Protein 2VGX (pdb70)

Organism: NCBI:txid913028

Foldseek 3Di:
DDDAQLVVVVNDVVNLVVLLVVLVVCVVVPADVSCSLVVSCRRGVLDLVSLVSVLSRCVSVVNLVVSLVSLVSSCVSPVDLVSLQVNLVSCVCPNNVSSLVSLVSSCVVPPDPPCVVNVVSVVSNVVD/DVLDDDDSSVVPVVDDDVVNCVVLLVVLVVPVVVPAPVSCSLVVVCVSPVLDLSSLLSNLSRCVSVLNLVSSLVSLVSSCVSPVPLVSLQSNLVSCVCPNLVSSLVSLVSSCVVPPDPPCVVNVVSVVSNVVSPVD

Nearest PDB structures (foldseek):
  2vgx-assembly1_A  TM=1.008E+00  e=2.546E-15  Yersinia enterocolitica
  2pl2-assembly1_B  TM=7.570E-01  e=4.584E-03  Thermus thermophilus HB27
  8pkp-assembly1_Y  TM=7.555E-01  e=1.009E-01  Homo sapiens
  7rqf-assembly1_A  TM=7.780E-01  e=1.228E-01  Pseudomonas aeruginosa PAO1
  3urz-assembly2_B  TM=6.325E-01  e=2.704E+00  Bacteroides ovatus ATCC 8483

Radius of gyration: 24.53 Å; Cα contacts (8 Å, |Δi|>4): 321; chains: 2; bounding box: 46×38×78 Å

B-factor: mean 19.93, std 12.09, range [2.0, 61.52]

InterPro domains:
  IPR005415 Type III secretion system, low calcium response, chaperone LcrH/SycD [PR01595] (22-45)
  IPR005415 Type III secretion system, low calcium response, chaperone LcrH/SycD [PR01595] (47-66)
  IPR005415 Type III secretion system, low calcium response, chaperone LcrH/SycD [PR01595] (71-93)
  IPR005415 Type III secretion system, low calcium response, chaperone LcrH/SycD [PR01595] (103-125)
  IPR005415 Type III secretion system, low calcium response, chaperone LcrH/SycD [TIGR02552] (19-154)
  IPR011716 Tetratricopeptide TPR-3 [PF07720] (36-69)
  IPR011990 Tetratricopeptide-like helical domain superfamily [G3DSA:1.25.40.10] (12-161)
  IPR011990 Tetratricopeptide-like helical domain superfamily [SSF48452] (26-141)
  IPR016379 Type III secretion system, low calcium response, chaperone LcrH/SycD, subgroup [PIRSF003165] (1-160)

Secondary structure (DSSP, 8-state):
---SHHHHTT--HHHHHHHHHHHHHHHHT--TTT--HHHHHHH-TT-HHHHHHHHHHHHHTT-HHHHHHHHHHHHHH---THHHHHHHHHHH---HHHHHHHHHHHHHHH------HHHHHHHHHHH-/-TT-SSHHHHHHHHS--HHHHHHHHHHHHHHHHT--TTT--HHHHHHH-TT-HHHHHHHHHHHHHTT-HHHHHHHHHHHHHH---THHHHHHHHHHH---HHHHHHHHHHHHHHH------HHHHHHHHHHH----

Structure (mmCIF, N/CA/C/O backbone):
data_2VGX
#
_entry.id   2VGX
#
_cell.length_a   107.247
_cell.length_b   32.979
_cell.length_c   96.731
_cell.angle_alpha   90.00
_cell.angle_beta   122.34
_cell.angle_gamma   90.00
#
_symmetry.space_group_name_H-M   'C 1 2 1'
#
loop_
_entity.id
_entity.type
_entity.pdbx_description
1 polymer 'CHAPERONE SYCD'
2 polymer 'CHAPERONE SYCD'
3 water water
#
loop_
_atom_site.group_PDB
_atom_site.id
_atom_site.type_symbol
_atom_site.label_atom_id
_atom_site.label_alt_id
_atom_site.label_comp_id
_atom_site.label_asym_id
_atom_site.label_entity_id
_atom_site.label_seq_id
_atom_site.pdbx_PDB_ins_code
_atom_site.Cartn_x
_atom_site.Cartn_y
_atom_site.Cartn_z
_atom_site.occupancy
_atom_site.B_iso_or_equiv
_atom_site.auth_seq_id
_atom_site.auth_comp_id
_atom_site.auth_asym_id
_atom_site.auth_atom_id
_atom_site.pdbx_PDB_model_num
ATOM 1 N N . GLY A 1 6 ? -2.427 12.813 -7.152 1.00 49.60 21 GLY A N 1
ATOM 2 C CA . GLY A 1 6 ? -1.062 12.445 -7.643 1.00 49.89 21 GLY A CA 1
ATOM 3 C C . GLY A 1 6 ? -0.423 11.226 -6.980 1.00 49.81 21 GLY A C 1
ATOM 4 O O . GLY A 1 6 ? -0.212 11.209 -5.752 1.00 50.08 21 GLY A O 1
ATOM 5 N N . GLY A 1 7 ? -0.110 10.215 -7.801 1.00 47.73 22 GLY A N 1
ATOM 6 C CA . GLY A 1 7 ? 0.644 9.022 -7.376 1.00 44.68 22 GLY A CA 1
ATOM 7 C C . GLY A 1 7 ? 1.278 8.299 -8.558 1.00 41.51 22 GLY A C 1
ATOM 8 O O . GLY A 1 7 ? 0.591 7.998 -9.547 1.00 43.49 22 GLY A O 1
ATOM 9 N N . GLY A 1 8 ? 2.584 8.034 -8.462 1.00 37.03 23 GLY A N 1
ATOM 10 C CA . GLY A 1 8 ? 3.350 7.334 -9.519 1.00 27.48 23 GLY A CA 1
ATOM 11 C C . GLY A 1 8 ? 3.924 5.987 -9.066 1.00 23.79 23 GLY A C 1
ATOM 12 O O . GLY A 1 8 ? 3.652 4.943 -9.684 1.00 23.35 23 GLY A O 1
ATOM 13 N N . THR A 1 9 ? 4.693 5.993 -7.970 1.00 16.32 24 THR A N 1
ATOM 14 C CA . THR A 1 9 ? 5.293 4.766 -7.453 1.00 12.63 24 THR A CA 1
ATOM 15 C C . THR A 1 9 ? 4.635 4.360 -6.133 1.00 11.08 24 THR A C 1
ATOM 16 O O . THR A 1 9 ? 4.014 5.164 -5.456 1.00 9.77 24 THR A O 1
ATOM 20 N N . ILE A 1 10 ? 4.793 3.102 -5.760 1.00 9.87 25 ILE A N 1
ATOM 21 C CA . ILE A 1 10 ? 4.310 2.608 -4.484 1.00 7.62 25 ILE A CA 1
ATOM 22 C C . ILE A 1 10 ? 4.979 3.328 -3.315 1.00 7.32 25 ILE A C 1
AT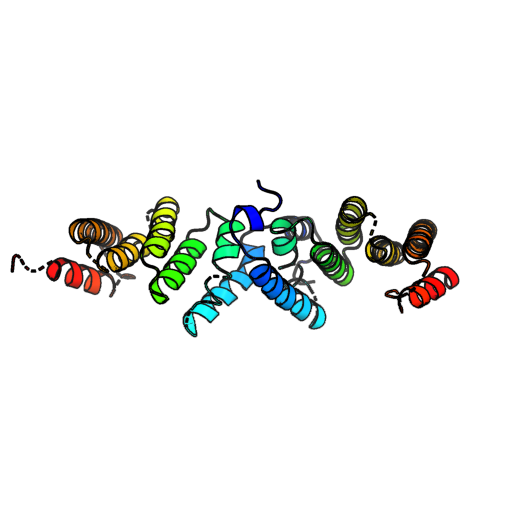OM 23 O O . ILE A 1 10 ? 4.322 3.656 -2.337 1.00 7.91 25 ILE A O 1
ATOM 28 N N . ALA A 1 11 ? 6.291 3.531 -3.388 1.00 6.84 26 ALA A N 1
ATOM 29 C CA . ALA A 1 11 ? 6.990 4.239 -2.332 1.00 8.02 26 ALA A CA 1
ATOM 30 C C . ALA A 1 11 ? 6.430 5.650 -2.173 1.00 10.13 26 ALA A C 1
ATOM 31 O O . ALA A 1 11 ? 6.192 6.060 -1.061 1.00 6.92 26 ALA A O 1
ATOM 33 N N . MET A 1 12 ? 6.218 6.367 -3.274 1.00 11.54 27 MET A N 1
ATOM 34 C CA . MET A 1 12 ? 5.684 7.755 -3.204 1.00 16.98 27 MET A CA 1
ATOM 35 C C . MET A 1 12 ? 4.306 7.771 -2.552 1.00 17.11 27 MET A C 1
ATOM 36 O O . MET A 1 12 ? 4.052 8.566 -1.651 1.00 19.43 27 MET A O 1
ATOM 41 N N . LEU A 1 13 ? 3.423 6.871 -2.983 1.00 16.92 28 LEU A N 1
ATOM 42 C CA . LEU A 1 13 ? 2.091 6.783 -2.411 1.00 19.23 28 LEU A CA 1
ATOM 43 C C . LEU A 1 13 ? 2.181 6.573 -0.915 1.00 19.03 28 LEU A C 1
ATOM 44 O O . LEU A 1 13 ? 1.422 7.171 -0.142 1.00 18.78 28 LEU A O 1
ATOM 49 N N . ASN A 1 14 ? 3.137 5.749 -0.491 1.00 16.52 29 ASN A N 1
ATOM 50 C CA . ASN A 1 14 ? 3.238 5.410 0.922 1.00 14.69 29 ASN A CA 1
ATOM 51 C C . ASN A 1 14 ? 4.154 6.278 1.773 1.00 15.03 29 ASN A C 1
ATOM 52 O O . ASN A 1 14 ? 4.442 5.950 2.933 1.00 14.00 29 ASN A O 1
ATOM 57 N N . GLU A 1 15 ? 4.597 7.384 1.194 1.00 15.22 30 GLU A N 1
ATOM 58 C CA . GLU A 1 15 ? 5.487 8.342 1.845 1.00 19.84 30 GLU A CA 1
ATOM 59 C C . GLU A 1 15 ? 6.808 7.719 2.298 1.00 17.79 30 GLU A C 1
ATOM 60 O O . GLU A 1 15 ? 7.315 8.029 3.375 1.00 13.89 30 GLU A O 1
ATOM 66 N N . ILE A 1 16 ? 7.337 6.811 1.474 1.00 13.66 31 ILE A N 1
ATOM 67 C CA . ILE A 1 16 ? 8.682 6.290 1.673 1.00 12.04 31 ILE A CA 1
ATOM 68 C C . ILE A 1 16 ? 9.573 7.202 0.831 1.00 13.71 31 ILE A C 1
ATOM 69 O O . ILE A 1 16 ? 9.376 7.318 -0.387 1.00 12.58 31 ILE A O 1
ATOM 74 N N . SER A 1 17 ? 10.524 7.859 1.487 1.00 14.37 32 SER A N 1
ATOM 75 C CA . SER A 1 17 ? 11.344 8.851 0.820 1.00 18.88 32 SER A CA 1
ATOM 76 C C . SER A 1 17 ? 12.438 8.149 0.012 1.00 19.72 32 SER A C 1
ATOM 77 O O . SER A 1 17 ? 12.857 7.010 0.330 1.00 17.28 32 SER A O 1
ATOM 80 N N . SER A 1 18 ? 12.903 8.837 -1.013 1.00 18.19 33 SER A N 1
ATOM 81 C CA . SER A 1 18 ? 13.953 8.293 -1.862 1.00 23.02 33 SER A CA 1
ATOM 82 C C . SER A 1 18 ? 15.271 8.073 -1.122 1.00 22.23 33 SER A C 1
ATOM 83 O O . SER A 1 18 ? 16.076 7.275 -1.577 1.00 23.99 33 SER A O 1
ATOM 86 N N . ASP A 1 19 ? 15.458 8.763 0.007 1.00 23.06 34 ASP A N 1
ATOM 87 C CA . ASP A 1 19 ? 16.571 8.548 0.964 1.00 23.50 34 ASP A CA 1
ATOM 88 C C . ASP A 1 19 ? 16.535 7.187 1.683 1.00 20.62 34 ASP A C 1
ATOM 89 O O . ASP A 1 19 ? 17.594 6.619 2.014 1.00 17.43 34 ASP A O 1
ATOM 94 N N . THR A 1 20 ? 15.329 6.701 2.007 1.00 16.94 35 THR A N 1
ATOM 95 C CA . THR A 1 20 ? 15.163 5.316 2.480 1.00 12.87 35 THR A CA 1
ATOM 96 C C . THR A 1 20 ? 15.499 4.320 1.365 1.00 11.44 35 THR A C 1
ATOM 97 O O . THR A 1 20 ? 16.185 3.314 1.599 1.00 11.39 35 THR A O 1
ATOM 101 N N . LEU A 1 21 ? 15.041 4.608 0.146 1.00 8.39 36 LEU A N 1
ATOM 102 C CA . LEU A 1 21 ? 15.325 3.731 -0.981 1.00 6.51 36 LEU A CA 1
ATOM 103 C C . LEU A 1 21 ? 16.802 3.660 -1.258 1.00 6.80 36 LEU A C 1
ATOM 104 O O . LEU A 1 21 ? 17.329 2.589 -1.560 1.00 4.69 36 LEU A O 1
ATOM 109 N N . GLU A 1 22 ? 17.497 4.790 -1.106 1.00 5.94 37 GLU A N 1
ATOM 110 C CA . GLU A 1 22 ? 18.933 4.839 -1.403 1.00 8.99 37 GLU A CA 1
ATOM 111 C C . GLU A 1 22 ? 19.720 4.031 -0.385 1.00 6.42 37 GLU A C 1
ATOM 112 O O . GLU A 1 22 ? 20.707 3.390 -0.739 1.00 8.08 37 GLU A O 1
ATOM 118 N N . GLN A 1 23 ? 19.281 4.041 0.880 1.00 7.33 38 GLN A N 1
ATOM 119 C CA . GLN A 1 23 ? 19.925 3.205 1.896 1.00 9.32 38 GLN A CA 1
ATOM 120 C C . GLN A 1 23 ? 19.714 1.702 1.649 1.00 9.88 38 GLN A C 1
ATOM 121 O O . GLN A 1 23 ? 20.616 0.881 1.847 1.00 8.08 38 GLN A O 1
ATOM 127 N N . LEU A 1 24 ? 18.534 1.345 1.204 1.00 5.56 39 LEU A N 1
ATOM 128 C CA . LEU A 1 24 ? 18.285 -0.040 0.807 1.00 7.43 39 LEU A CA 1
ATOM 129 C C . LEU A 1 24 ? 19.062 -0.419 -0.435 1.00 5.81 39 LEU A C 1
ATOM 130 O O . LEU A 1 24 ? 19.542 -1.556 -0.555 1.00 3.99 39 LEU A O 1
ATOM 135 N N . TYR A 1 25 ? 19.191 0.505 -1.381 1.00 2.41 40 TYR A N 1
ATOM 136 C CA . TYR A 1 25 ? 20.009 0.219 -2.564 1.00 4.25 40 TYR A CA 1
ATOM 137 C C . TYR A 1 25 ? 21.466 0.011 -2.192 1.00 6.69 40 TYR A C 1
ATOM 138 O O . TYR A 1 25 ? 22.094 -0.853 -2.752 1.00 2.77 40 TYR A O 1
ATOM 147 N N . SER A 1 26 ? 21.997 0.787 -1.233 1.00 3.24 41 SER A N 1
ATOM 148 C CA . SER A 1 26 ? 23.404 0.633 -0.830 1.00 4.79 41 SER A CA 1
ATOM 149 C C . SER A 1 26 ? 23.620 -0.764 -0.233 1.00 4.67 41 SER A C 1
ATOM 150 O O . SER A 1 26 ? 24.623 -1.424 -0.506 1.00 3.96 41 SER A O 1
ATOM 153 N N . LEU A 1 27 ? 22.669 -1.185 0.587 1.00 6.89 42 LEU A N 1
ATOM 154 C CA . LEU A 1 27 ? 22.722 -2.519 1.191 1.00 7.97 42 LEU A CA 1
ATOM 155 C C . LEU A 1 27 ? 22.737 -3.609 0.124 1.00 5.66 42 LEU A C 1
ATOM 156 O O . LEU A 1 27 ? 23.543 -4.517 0.180 1.00 5.37 42 LEU A O 1
ATOM 161 N N . ALA A 1 28 ? 21.783 -3.559 -0.802 1.00 4.13 43 ALA A N 1
ATOM 162 C CA . ALA A 1 28 ? 21.735 -4.553 -1.886 1.00 4.09 43 ALA A CA 1
ATOM 163 C C . ALA A 1 28 ? 23.022 -4.563 -2.755 1.00 7.56 43 ALA A C 1
ATOM 164 O O . ALA A 1 28 ? 23.549 -5.615 -3.147 1.00 7.71 43 ALA A O 1
ATOM 166 N N . PHE A 1 29 ? 23.491 -3.378 -3.119 1.00 7.85 44 PHE A N 1
ATOM 167 C CA . PHE A 1 29 ? 24.691 -3.217 -3.913 1.00 9.71 44 PHE A CA 1
ATOM 168 C C . PHE A 1 29 ? 25.883 -3.864 -3.197 1.00 8.45 44 PHE A C 1
ATOM 169 O O . PHE A 1 29 ? 26.669 -4.556 -3.809 1.00 7.01 44 PHE A O 1
ATOM 177 N N . ASN A 1 30 ? 26.010 -3.617 -1.899 1.00 8.41 45 ASN A N 1
ATOM 178 C CA . ASN A 1 30 ? 27.135 -4.191 -1.134 1.00 10.25 45 ASN A CA 1
ATOM 179 C C . ASN A 1 30 ? 27.065 -5.705 -0.985 1.00 9.51 45 ASN A C 1
ATOM 180 O O . ASN A 1 30 ? 28.092 -6.373 -1.024 1.00 8.96 45 ASN A O 1
ATOM 185 N N . GLN A 1 31 ? 25.852 -6.226 -0.787 1.00 6.95 46 GLN A N 1
ATOM 186 C CA . GLN A 1 31 ? 25.614 -7.684 -0.736 1.00 7.23 46 GLN A CA 1
ATOM 187 C C . GLN A 1 31 ? 26.016 -8.255 -2.059 1.00 5.99 46 GLN A C 1
ATOM 188 O O . GLN A 1 31 ? 26.705 -9.265 -2.110 1.00 9.16 46 GLN A O 1
ATOM 194 N N . TYR A 1 32 ? 25.598 -7.626 -3.148 1.00 5.00 47 TYR A N 1
ATOM 195 C CA . TYR A 1 32 ? 26.039 -8.090 -4.470 1.00 6.32 47 TYR A CA 1
ATOM 196 C C . TYR A 1 32 ? 27.574 -8.122 -4.611 1.00 9.24 47 TYR A C 1
ATOM 197 O O . TYR A 1 32 ? 28.129 -9.161 -5.025 1.00 9.71 47 TYR A O 1
ATOM 206 N N . GLN A 1 33 ? 28.242 -7.004 -4.285 1.00 10.71 48 GLN A N 1
ATOM 207 C CA . GLN A 1 33 ? 29.733 -6.916 -4.370 1.00 14.48 48 GLN A CA 1
ATOM 208 C C . GLN A 1 33 ? 30.474 -7.927 -3.452 1.00 15.98 48 GLN A C 1
ATOM 209 O O . GLN A 1 33 ? 31.616 -8.283 -3.714 1.00 16.10 48 GLN A O 1
ATOM 215 N N . SER A 1 34 ? 29.824 -8.356 -2.376 1.00 12.47 49 SER A N 1
ATOM 216 C CA . SER A 1 34 ? 30.357 -9.361 -1.448 1.00 12.89 49 SER A CA 1
ATOM 217 C C . SER A 1 34 ? 30.119 -10.786 -1.903 1.00 12.77 49 SER A C 1
ATOM 218 O O . SER A 1 34 ? 30.576 -11.696 -1.232 1.00 15.09 49 SER A O 1
ATOM 221 N N . GLY A 1 35 ? 29.400 -10.988 -3.008 1.00 10.91 50 GLY A N 1
ATOM 222 C CA . GLY A 1 35 ? 29.060 -12.336 -3.461 1.00 11.28 50 GLY A CA 1
ATOM 223 C C . GLY A 1 35 ? 27.786 -12.951 -2.860 1.00 11.93 50 GLY A C 1
ATOM 224 O O . GLY A 1 35 ? 27.507 -14.134 -3.064 1.00 11.50 50 GLY A O 1
ATOM 236 N N . TYR A 1 37 ? 24.616 -13.141 -3.649 1.00 8.86 52 TYR A N 1
ATOM 237 C CA . TYR A 1 37 ? 23.706 -12.851 -4.729 1.00 10.28 52 TYR A CA 1
ATOM 238 C C . TYR A 1 37 ? 22.255 -13.089 -4.379 1.00 9.29 52 TYR A C 1
ATOM 239 O O . TYR A 1 37 ? 21.392 -12.333 -4.810 1.00 7.47 52 TYR A O 1
ATOM 248 N N . GLU A 1 38 ? 21.984 -14.115 -3.567 1.00 10.80 53 GLU A N 1
ATOM 249 C CA . GLU A 1 38 ? 20.616 -14.438 -3.217 1.00 12.05 53 GLU A CA 1
ATOM 250 C C . GLU A 1 38 ? 20.045 -13.363 -2.327 1.00 9.63 53 GLU A C 1
ATOM 251 O O . GLU A 1 38 ? 18.907 -12.924 -2.521 1.00 8.62 53 GLU A O 1
ATOM 257 N N . ASP A 1 39 ? 20.815 -12.974 -1.313 1.00 10.00 54 ASP A N 1
ATOM 258 C CA . ASP A 1 39 ? 20.359 -11.982 -0.373 1.00 9.95 54 ASP A CA 1
ATOM 259 C C . ASP A 1 39 ? 20.160 -10.632 -1.071 1.00 7.43 54 ASP A C 1
ATOM 260 O O . ASP A 1 39 ? 19.199 -9.942 -0.781 1.00 5.47 54 ASP A O 1
ATOM 265 N N . ALA A 1 40 ? 21.094 -10.250 -1.930 1.00 7.58 55 ALA A N 1
ATOM 266 C CA . ALA A 1 40 ? 20.979 -9.003 -2.707 1.00 6.24 55 ALA A CA 1
ATOM 267 C C . ALA A 1 40 ? 19.736 -9.062 -3.608 1.00 4.75 55 ALA A C 1
ATOM 268 O O . ALA A 1 40 ? 18.989 -8.080 -3.759 1.00 2.60 55 ALA A O 1
ATOM 270 N N . HIS A 1 41 ? 19.488 -10.209 -4.220 1.00 4.89 56 HIS A N 1
ATOM 271 C CA . HIS A 1 41 ? 18.355 -10.313 -5.175 1.00 5.68 56 HIS A CA 1
ATOM 272 C C . HIS A 1 41 ? 17.023 -9.993 -4.447 1.00 5.27 56 HIS A C 1
ATOM 273 O O . HIS A 1 41 ? 16.130 -9.401 -5.032 1.00 5.90 56 HIS A O 1
ATOM 291 N N . VAL A 1 43 ? 16.531 -8.006 -1.806 1.00 2.00 58 VAL A N 1
ATOM 292 C CA . VAL A 1 43 ? 16.421 -6.532 -1.608 1.00 2.06 58 VAL A CA 1
ATOM 293 C C . VAL A 1 43 ? 16.096 -5.843 -2.938 1.00 4.16 58 VAL A C 1
ATOM 294 O O . VAL A 1 43 ? 15.256 -4.911 -3.010 1.00 2.13 58 VAL A O 1
ATOM 298 N N . PHE A 1 44 ? 16.722 -6.298 -4.013 1.00 2.00 59 PHE A N 1
ATOM 299 C CA . PHE A 1 44 ? 16.385 -5.715 -5.310 1.00 4.01 59 PHE A CA 1
ATOM 300 C C . PHE A 1 44 ? 14.917 -5.981 -5.741 1.00 6.39 59 PHE A C 1
ATOM 301 O O . PHE A 1 44 ? 14.285 -5.106 -6.326 1.00 5.70 59 PHE A O 1
ATOM 309 N N . GLN A 1 45 ? 14.393 -7.176 -5.464 1.00 4.59 60 GLN A N 1
ATOM 310 C CA . GLN A 1 45 ? 12.928 -7.433 -5.653 1.00 6.59 60 GLN A CA 1
ATOM 311 C C . GLN A 1 45 ? 12.088 -6.407 -4.937 1.00 4.04 60 GLN A C 1
ATOM 312 O O . GLN A 1 45 ? 11.139 -5.854 -5.514 1.00 7.30 60 GLN A O 1
ATOM 318 N N . ALA A 1 46 ? 12.431 -6.151 -3.673 1.00 2.49 61 ALA A N 1
ATOM 319 C CA . ALA A 1 46 ? 11.672 -5.204 -2.901 1.00 3.50 61 ALA A CA 1
ATOM 320 C C . ALA A 1 46 ? 11.778 -3.819 -3.529 1.00 4.35 61 ALA A C 1
ATOM 321 O O . ALA A 1 46 ? 10.768 -3.113 -3.631 1.00 4.59 61 ALA A O 1
ATOM 323 N N . LEU A 1 47 ? 13.000 -3.412 -3.913 1.00 4.26 62 LEU A N 1
ATOM 324 C CA . LEU A 1 47 ? 13.233 -2.061 -4.489 1.00 4.92 62 LEU A CA 1
ATOM 325 C C . LEU A 1 47 ? 12.488 -1.838 -5.809 1.00 6.66 62 LEU A C 1
ATOM 326 O O . LEU A 1 47 ? 11.938 -0.769 -6.061 1.00 4.57 62 LEU A O 1
ATOM 331 N N . CYS A 1 48 ? 12.486 -2.861 -6.659 1.00 5.60 63 CYS A N 1
ATOM 332 C CA . CYS A 1 48 ? 11.682 -2.833 -7.937 1.00 7.49 63 CYS A CA 1
ATOM 333 C C . CYS A 1 48 ? 10.160 -2.626 -7.754 1.00 6.89 63 CYS A C 1
ATOM 334 O O . CYS A 1 48 ? 9.503 -1.996 -8.606 1.00 6.84 63 CYS A O 1
ATOM 337 N N . VAL A 1 49 ? 9.598 -3.161 -6.668 1.00 5.34 64 VAL A N 1
ATOM 338 C CA . VAL A 1 49 ? 8.190 -2.968 -6.340 1.00 8.01 64 VAL A CA 1
ATOM 339 C C . VAL A 1 49 ? 7.965 -1.521 -5.826 1.00 5.20 64 VAL A C 1
ATOM 340 O O . VAL A 1 49 ? 6.974 -0.860 -6.183 1.00 5.07 64 VAL A O 1
ATOM 344 N N . LEU A 1 50 ? 8.918 -1.048 -5.018 1.00 4.96 65 LEU A N 1
ATOM 345 C CA . LEU A 1 50 ? 8.825 0.285 -4.345 1.00 5.79 65 LEU A CA 1
ATOM 346 C C . LEU A 1 50 ? 8.963 1.433 -5.310 1.00 7.16 65 LEU A C 1
ATOM 347 O O . LEU A 1 50 ? 8.256 2.437 -5.149 1.00 5.02 65 LEU A O 1
ATOM 352 N N . ASP A 1 51 ? 9.843 1.284 -6.311 1.00 3.70 66 ASP A N 1
ATOM 353 C CA . ASP A 1 51 ? 10.029 2.307 -7.341 1.00 8.30 66 ASP A CA 1
ATOM 354 C C . ASP A 1 51 ? 10.374 1.605 -8.645 1.00 6.78 66 ASP A C 1
ATOM 355 O O . ASP A 1 51 ? 11.540 1.257 -8.874 1.00 7.45 66 ASP A O 1
ATOM 360 N N . HIS A 1 52 ? 9.367 1.408 -9.483 1.00 5.82 67 HIS A N 1
ATOM 361 C CA . HIS A 1 52 ? 9.489 0.606 -10.711 1.00 4.78 67 HIS A CA 1
ATOM 362 C C . HIS A 1 52 ? 9.975 1.450 -11.882 1.00 7.00 67 HIS A C 1
ATOM 363 O O . HIS A 1 52 ? 10.061 0.971 -13.036 1.00 4.97 67 HIS A O 1
ATOM 370 N N . TYR A 1 53 ? 10.345 2.698 -11.579 1.00 5.00 68 TYR A N 1
ATOM 371 C CA . TYR A 1 53 ? 10.974 3.580 -12.569 1.00 7.00 68 TYR A CA 1
ATOM 372 C C . TYR A 1 53 ? 12.466 3.784 -12.379 1.00 9.44 68 TYR A C 1
ATOM 373 O O . TYR A 1 53 ? 13.082 4.555 -13.110 1.00 9.60 68 TYR A O 1
ATOM 382 N N . ASP A 1 54 ? 13.085 3.137 -11.394 1.00 6.38 69 ASP A N 1
ATOM 383 C CA . ASP A 1 54 ? 14.520 3.400 -11.185 1.00 7.25 69 ASP A CA 1
ATOM 384 C C . ASP A 1 54 ? 15.299 2.298 -11.860 1.00 7.74 69 ASP A C 1
ATOM 385 O O . ASP A 1 54 ? 15.346 1.177 -11.356 1.00 2.86 69 ASP A O 1
ATOM 390 N N . SER A 1 55 ? 15.914 2.627 -12.990 1.00 7.08 70 SER A N 1
ATOM 391 C CA . SER A 1 55 ? 16.756 1.697 -13.747 1.00 9.19 70 SER A CA 1
ATOM 392 C C . SER A 1 55 ? 17.803 0.902 -12.938 1.00 5.91 70 SER A C 1
ATOM 393 O O . SER A 1 55 ? 18.031 -0.271 -13.197 1.00 3.53 70 SER A O 1
ATOM 396 N N . ARG A 1 56 ? 18.405 1.523 -11.927 1.00 6.32 71 ARG A N 1
ATOM 397 C CA . ARG A 1 56 ? 19.424 0.848 -11.134 1.00 6.80 71 ARG A CA 1
ATOM 398 C C . ARG A 1 56 ? 18.869 -0.420 -10.454 1.00 5.76 71 ARG A C 1
ATOM 399 O O . ARG A 1 56 ? 19.643 -1.375 -10.181 1.00 4.78 71 ARG A O 1
ATOM 407 N N . PHE A 1 57 ? 17.573 -0.416 -10.154 1.00 5.74 72 PHE A N 1
ATOM 408 C CA . PHE A 1 57 ? 16.992 -1.546 -9.351 1.00 5.43 72 PHE A CA 1
ATOM 409 C C . PHE A 1 57 ? 16.804 -2.776 -10.270 1.00 5.02 72 PHE A C 1
ATOM 410 O O . PHE A 1 57 ? 16.970 -3.898 -9.837 1.00 5.31 72 PHE A O 1
ATOM 418 N N . PHE A 1 58 ? 16.471 -2.528 -11.542 1.00 4.12 73 PHE A N 1
ATOM 419 C CA . PHE A 1 58 ? 16.330 -3.560 -12.574 1.00 5.03 73 PHE A CA 1
ATOM 420 C C . PHE A 1 58 ? 17.675 -4.034 -13.120 1.00 5.91 73 PHE A C 1
ATOM 421 O O . PHE A 1 58 ? 17.829 -5.221 -13.405 1.00 7.34 73 PHE A O 1
ATOM 429 N N . LEU A 1 59 ? 18.655 -3.132 -13.236 1.00 3.92 74 LEU A N 1
ATOM 430 C CA . LEU A 1 59 ? 20.058 -3.529 -13.438 1.00 6.30 74 LEU A CA 1
ATOM 431 C C . LEU A 1 59 ? 20.555 -4.400 -12.316 1.00 8.11 74 LEU A C 1
ATOM 432 O O . LEU A 1 59 ? 21.164 -5.426 -12.553 1.00 7.58 74 LEU A O 1
ATOM 437 N N . GLY A 1 60 ? 20.249 -4.040 -11.076 1.00 3.96 75 GLY A N 1
ATOM 438 C CA . GLY A 1 60 ? 20.743 -4.891 -9.972 1.00 4.76 75 GLY A CA 1
ATOM 439 C C . GLY A 1 60 ? 20.060 -6.251 -9.910 1.00 2.86 75 GLY A C 1
ATOM 440 O O . GLY A 1 60 ? 20.731 -7.268 -9.733 1.00 2.79 75 GLY A O 1
ATOM 441 N N . LEU A 1 61 ? 18.731 -6.276 -10.025 1.00 4.15 76 LEU A N 1
ATOM 442 C CA . LEU A 1 61 ? 17.986 -7.554 -10.036 1.00 5.53 76 LEU A CA 1
ATOM 443 C C . LEU A 1 61 ? 18.543 -8.446 -11.141 1.00 5.27 76 LEU A C 1
ATOM 444 O O . LEU A 1 61 ? 18.764 -9.641 -10.944 1.00 4.43 76 LEU A O 1
ATOM 449 N N . GLY A 1 62 ? 18.735 -7.850 -12.300 1.00 3.39 77 GLY A N 1
ATOM 450 C CA . GLY A 1 62 ? 19.240 -8.586 -13.476 1.00 3.05 77 GLY A CA 1
ATOM 451 C C . GLY A 1 62 ? 20.694 -9.046 -13.213 1.00 3.29 77 GLY A C 1
ATOM 452 O O . GLY A 1 62 ? 21.051 -10.199 -13.505 1.00 6.19 77 GLY A O 1
ATOM 453 N N . ALA A 1 63 ? 21.542 -8.200 -12.637 1.00 3.51 78 ALA A N 1
ATOM 454 C CA . ALA A 1 63 ? 22.925 -8.638 -12.311 1.00 6.12 78 ALA A CA 1
ATOM 455 C C . ALA A 1 63 ? 22.979 -9.838 -11.303 1.00 7.05 78 ALA A C 1
ATOM 456 O O . ALA A 1 63 ? 23.805 -10.763 -11.447 1.00 7.40 78 ALA A O 1
ATOM 458 N N . CYS A 1 64 ? 22.127 -9.816 -10.272 1.00 4.82 79 CYS A N 1
ATOM 459 C CA . CYS A 1 64 ? 22.053 -10.964 -9.324 1.00 7.82 79 CYS A CA 1
ATOM 460 C C . CYS A 1 64 ? 21.640 -12.249 -10.044 1.00 8.29 79 CYS A C 1
ATOM 461 O O . CYS A 1 64 ? 22.232 -13.315 -9.819 1.00 8.16 79 CYS A O 1
ATOM 464 N N . ARG A 1 65 ? 20.632 -12.145 -10.912 1.00 7.69 80 ARG A N 1
ATOM 465 C CA . ARG A 1 65 ? 20.146 -13.299 -11.673 1.00 7.84 80 ARG A CA 1
ATOM 466 C C . ARG A 1 65 ? 21.239 -13.869 -12.593 1.00 9.14 80 ARG A C 1
ATOM 467 O O . ARG A 1 65 ? 21.423 -15.080 -12.685 1.00 8.54 80 ARG A O 1
ATOM 475 N N . GLN A 1 66 ? 21.958 -12.986 -13.262 1.00 10.11 81 GLN A N 1
ATOM 476 C CA . GLN A 1 66 ? 23.061 -13.361 -14.154 1.00 14.50 81 GLN A CA 1
ATOM 477 C C . GLN A 1 66 ? 24.196 -14.030 -13.360 1.00 14.10 81 GLN A C 1
ATOM 478 O O . GLN A 1 66 ? 24.740 -15.073 -13.755 1.00 10.97 81 GLN A O 1
ATOM 484 N N . ALA A 1 67 ? 24.528 -13.450 -12.221 1.00 12.33 82 ALA A N 1
ATOM 485 C CA . ALA A 1 67 ? 25.521 -14.047 -11.334 1.00 14.55 82 ALA A CA 1
ATOM 486 C C . ALA A 1 67 ? 25.123 -15.455 -10.885 1.00 16.57 82 ALA A C 1
ATOM 487 O O . ALA A 1 67 ? 26.009 -16.301 -10.616 1.00 16.93 82 ALA A O 1
ATOM 489 N N . MET A 1 68 ? 23.819 -15.725 -10.807 1.00 14.44 83 MET A N 1
ATOM 490 C CA . MET A 1 68 ? 23.337 -17.032 -10.325 1.00 15.98 83 MET A CA 1
ATOM 491 C C . MET A 1 68 ? 23.111 -17.961 -11.495 1.00 14.81 83 MET A C 1
ATOM 492 O O . MET A 1 68 ? 22.609 -19.061 -11.331 1.00 17.41 83 MET A O 1
ATOM 497 N N . GLY A 1 69 ? 23.481 -17.510 -12.682 1.00 13.60 84 GLY A N 1
ATOM 498 C CA . GLY A 1 69 ? 23.300 -18.290 -13.903 1.00 15.39 84 GLY A CA 1
ATOM 499 C C . GLY A 1 69 ? 21.862 -18.328 -14.370 1.00 14.23 84 GLY A C 1
ATOM 500 O O . GLY A 1 69 ? 21.493 -19.223 -15.134 1.00 14.63 84 GLY A O 1
ATOM 501 N N . GLN A 1 70 ? 21.023 -17.383 -13.912 1.00 12.91 85 GLN A N 1
ATOM 502 C CA . GLN A 1 70 ? 19.624 -17.400 -14.323 1.00 13.95 85 GLN A CA 1
ATOM 503 C C . GLN A 1 70 ? 19.448 -16.426 -15.470 1.00 13.65 85 GLN A C 1
ATOM 504 O O . GLN A 1 70 ? 18.845 -15.356 -15.314 1.00 10.81 85 GLN A O 1
ATOM 510 N N . TYR A 1 71 ? 19.970 -16.830 -16.620 1.00 12.57 86 TYR A N 1
ATOM 511 C CA . TYR A 1 71 ? 20.095 -15.958 -17.780 1.00 14.95 86 TYR A CA 1
ATOM 512 C C . TYR A 1 71 ? 18.774 -15.462 -18.344 1.00 13.58 86 TYR A C 1
ATOM 513 O O . TYR A 1 71 ? 18.676 -14.305 -18.696 1.00 13.60 86 TYR A O 1
ATOM 522 N N . ASP A 1 72 ? 17.769 -16.330 -18.445 1.00 13.72 87 ASP A N 1
ATOM 523 C CA . ASP A 1 72 ? 16.445 -15.901 -18.957 1.00 15.45 87 ASP A CA 1
ATOM 524 C C . ASP A 1 72 ? 15.725 -14.934 -18.024 1.00 12.95 87 ASP A C 1
ATOM 525 O O . ASP A 1 72 ? 15.209 -13.908 -18.464 1.00 11.99 87 ASP A O 1
ATOM 530 N N . LEU A 1 73 ? 15.703 -15.252 -16.737 1.00 8.64 88 LEU A N 1
ATOM 531 C CA . LEU A 1 73 ? 15.162 -14.313 -15.761 1.00 10.22 88 LEU A CA 1
ATOM 532 C C . LEU A 1 73 ? 15.877 -12.946 -15.779 1.00 9.42 88 LEU A C 1
ATOM 533 O O . LEU A 1 73 ? 15.211 -11.912 -15.566 1.00 9.90 88 LEU A O 1
ATOM 538 N N . ALA A 1 74 ? 17.207 -12.926 -16.006 1.00 7.56 89 ALA A N 1
ATOM 539 C CA . ALA A 1 74 ? 17.959 -11.638 -16.079 1.00 6.53 89 ALA A CA 1
ATOM 540 C C . ALA A 1 74 ? 17.486 -10.863 -17.275 1.00 9.57 89 ALA A C 1
ATOM 541 O O . ALA A 1 74 ? 17.220 -9.626 -17.203 1.00 7.05 89 ALA A O 1
ATOM 543 N N . ILE A 1 75 ? 17.367 -11.581 -18.397 1.00 7.87 90 ILE A N 1
ATOM 544 C CA . ILE A 1 75 ? 16.903 -10.955 -19.628 1.00 11.58 90 ILE A CA 1
ATOM 545 C C . ILE A 1 75 ? 15.481 -10.361 -19.432 1.00 8.85 90 ILE A C 1
ATOM 546 O O . ILE A 1 75 ? 15.193 -9.281 -19.947 1.00 11.78 90 ILE A O 1
ATOM 551 N N . HIS A 1 76 ? 14.618 -11.034 -18.671 1.00 9.84 91 HIS A N 1
ATOM 552 C CA . HIS A 1 76 ? 13.298 -10.460 -18.403 1.00 11.52 91 HIS A CA 1
ATOM 553 C C . HIS A 1 76 ? 13.429 -9.091 -17.722 1.00 9.54 91 HIS A C 1
ATOM 554 O O . HIS A 1 76 ? 12.661 -8.178 -18.027 1.00 9.91 91 HIS A O 1
ATOM 561 N N . SER A 1 77 ? 14.361 -8.977 -16.769 1.00 7.75 92 SER A N 1
ATOM 562 C CA . SER A 1 77 ? 14.531 -7.706 -16.024 1.00 7.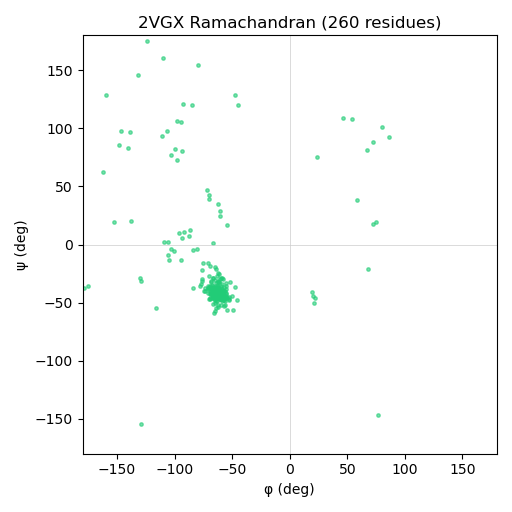77 92 SER A CA 1
ATOM 563 C C . SER A 1 77 ? 15.079 -6.661 -16.977 1.00 10.20 92 SER A C 1
ATOM 564 O O . SER A 1 77 ? 14.633 -5.498 -16.970 1.00 8.23 92 SER A O 1
ATOM 567 N N . TYR A 1 78 ? 16.047 -7.064 -17.806 1.00 9.55 93 TYR A N 1
ATOM 568 C CA . TYR A 1 78 ? 16.576 -6.137 -18.796 1.00 11.25 93 TYR A CA 1
ATOM 569 C C . TYR A 1 78 ? 15.573 -5.738 -19.901 1.00 10.57 93 TYR A C 1
ATOM 570 O O . TYR A 1 78 ? 15.686 -4.643 -20.451 1.00 11.91 93 TYR A O 1
ATOM 579 N N . SER A 1 79 ? 14.632 -6.626 -20.228 1.00 11.10 94 SER A N 1
ATOM 580 C CA . SER A 1 79 ? 13.583 -6.321 -21.217 1.00 13.00 94 SER A CA 1
ATOM 581 C C . SER A 1 79 ? 12.603 -5.275 -20.712 1.00 13.08 94 SER A C 1
ATOM 582 O O . SER A 1 79 ? 12.193 -4.393 -21.467 1.00 10.36 94 SER A O 1
ATOM 585 N N . TYR A 1 80 ? 12.231 -5.382 -19.437 1.00 9.41 95 TYR A N 1
ATOM 586 C CA . TYR A 1 80 ? 11.413 -4.365 -18.811 1.00 7.30 95 TYR A CA 1
ATOM 587 C C . TYR A 1 80 ? 12.186 -3.048 -18.745 1.00 6.92 95 TYR A C 1
ATOM 588 O O . TYR A 1 80 ? 11.669 -2.010 -19.133 1.00 8.25 95 TYR A O 1
ATOM 597 N N . GLY A 1 81 ? 13.426 -3.097 -18.288 1.00 6.18 96 GLY A N 1
ATOM 598 C CA . GLY A 1 81 ? 14.216 -1.877 -18.187 1.00 7.00 96 GLY A CA 1
ATOM 599 C C . GLY A 1 81 ? 14.335 -1.160 -19.520 1.00 9.74 96 GLY A C 1
ATOM 600 O O . GLY A 1 81 ? 14.265 0.082 -19.575 1.00 10.86 96 GLY A O 1
ATOM 601 N N . ALA A 1 82 ? 14.515 -1.930 -20.599 1.00 11.15 97 ALA A N 1
ATOM 602 C CA . ALA A 1 82 ? 14.703 -1.364 -21.932 1.00 13.45 97 ALA A CA 1
ATOM 603 C C . ALA A 1 82 ? 13.454 -0.631 -22.472 1.00 15.06 97 ALA A C 1
ATOM 604 O O . ALA A 1 82 ? 13.576 0.293 -23.290 1.00 16.14 97 ALA A O 1
ATOM 606 N N . VAL A 1 83 ? 12.269 -1.056 -22.045 1.00 14.58 98 VAL A N 1
ATOM 607 C CA . VAL A 1 83 ? 11.020 -0.402 -22.454 1.00 14.62 98 VAL A CA 1
ATOM 608 C C . VAL A 1 83 ? 10.754 0.797 -21.555 1.00 16.26 98 VAL A C 1
ATOM 609 O O . VAL A 1 83 ? 10.266 1.822 -22.026 1.00 18.10 98 VAL A O 1
ATOM 613 N N . MET A 1 84 ? 11.068 0.660 -20.261 1.00 13.77 99 MET A N 1
ATOM 614 C CA . MET A 1 84 ? 10.939 1.729 -19.265 1.00 15.79 99 MET A CA 1
ATOM 615 C C . MET A 1 84 ? 11.945 2.909 -19.453 1.00 16.33 99 MET A C 1
ATOM 616 O O . MET A 1 84 ? 11.624 4.059 -19.139 1.00 15.88 99 MET A O 1
ATOM 621 N N . ASP A 1 85 ? 13.144 2.629 -19.958 1.00 14.59 100 ASP A N 1
ATOM 622 C CA . ASP A 1 85 ? 14.215 3.616 -20.137 1.00 16.16 100 ASP A CA 1
ATOM 623 C C . ASP A 1 85 ? 14.911 3.322 -21.457 1.00 14.98 100 ASP A C 1
ATOM 624 O O . ASP A 1 85 ? 15.952 2.667 -21.484 1.00 11.20 100 ASP A O 1
ATOM 629 N N . ILE A 1 86 ? 14.342 3.805 -22.555 1.00 13.65 101 ILE A N 1
ATOM 630 C CA . ILE A 1 86 ? 14.780 3.386 -23.897 1.00 15.24 101 ILE A CA 1
ATOM 631 C C . ILE A 1 86 ? 16.175 3.890 -24.345 1.00 15.93 101 ILE A C 1
ATOM 632 O O . ILE A 1 86 ? 16.738 3.418 -25.342 1.00 16.46 101 ILE A O 1
ATOM 648 N N . GLU A 1 88 ? 18.865 3.903 -22.216 1.00 17.28 103 GLU A N 1
ATOM 649 C CA . GLU A 1 88 ? 19.885 3.367 -21.292 1.00 15.33 103 GLU A CA 1
ATOM 650 C C . GLU A 1 88 ? 20.667 2.192 -21.912 1.00 16.45 103 GLU A C 1
ATOM 651 O O . GLU A 1 88 ? 20.124 1.101 -22.058 1.00 14.73 103 GLU A O 1
ATOM 657 N N . PRO A 1 89 ? 21.953 2.401 -22.276 1.00 16.07 104 PRO A N 1
ATOM 658 C CA . PRO A 1 89 ? 22.699 1.348 -22.991 1.00 14.56 104 PRO A CA 1
ATOM 659 C C . PRO A 1 89 ? 23.024 0.115 -22.169 1.00 12.66 104 PRO A C 1
ATOM 660 O O . PRO A 1 89 ? 23.350 -0.901 -22.745 1.00 11.36 104 PRO A O 1
ATOM 664 N N . ARG A 1 90 ? 22.962 0.207 -20.842 1.00 12.97 105 ARG A N 1
ATOM 665 C CA . ARG A 1 90 ? 23.368 -0.912 -20.007 1.00 14.86 105 ARG A CA 1
ATOM 666 C C . ARG A 1 90 ? 22.360 -2.043 -20.132 1.00 14.33 105 ARG A C 1
ATOM 667 O O . ARG A 1 90 ? 22.711 -3.210 -19.950 1.00 14.97 105 ARG A O 1
ATOM 675 N N . PHE A 1 91 ? 21.101 -1.727 -20.443 1.00 11.66 106 PHE A N 1
ATOM 676 C CA . PHE A 1 91 ? 20.138 -2.816 -20.611 1.00 10.34 106 PHE A CA 1
ATOM 677 C C . PHE A 1 91 ? 20.453 -3.737 -21.787 1.00 11.43 106 PHE A C 1
ATOM 678 O O . PHE A 1 91 ? 20.555 -4.962 -21.586 1.00 12.56 106 PHE A O 1
ATOM 686 N N . PRO A 1 92 ? 20.554 -3.186 -23.017 1.00 11.06 107 PRO A N 1
ATOM 687 C CA . PRO A 1 92 ? 20.991 -4.063 -24.117 1.00 12.98 107 PRO A CA 1
ATOM 688 C C . PRO A 1 92 ? 22.382 -4.638 -23.913 1.00 12.62 107 PRO A C 1
ATOM 689 O O . PRO A 1 92 ? 22.647 -5.758 -24.345 1.00 13.53 107 PRO A O 1
ATOM 693 N N . PHE A 1 93 ? 23.275 -3.897 -23.259 1.00 13.58 108 PHE A N 1
ATOM 694 C CA . PHE A 1 93 ? 24.601 -4.452 -23.010 1.00 15.54 108 PHE A CA 1
ATOM 695 C C . PHE A 1 93 ? 24.578 -5.700 -22.133 1.00 16.24 108 PHE A C 1
ATOM 696 O O . PHE A 1 93 ? 25.171 -6.725 -22.505 1.00 15.46 108 PHE A O 1
ATOM 704 N N . HIS A 1 94 ? 23.958 -5.635 -20.945 1.00 12.03 109 HIS A N 1
ATOM 705 C CA . HIS A 1 94 ? 23.897 -6.871 -20.103 1.00 11.38 109 HIS A CA 1
ATOM 706 C C . HIS A 1 94 ? 23.008 -8.002 -20.670 1.00 10.51 109 HIS A C 1
ATOM 707 O O . HIS A 1 94 ? 23.265 -9.197 -20.461 1.00 11.54 109 HIS A O 1
ATOM 714 N N . ALA A 1 95 ? 21.958 -7.647 -21.382 1.00 11.36 110 ALA A N 1
ATOM 715 C CA . ALA A 1 95 ? 21.186 -8.651 -22.096 1.00 12.70 110 ALA A CA 1
ATOM 716 C C . ALA A 1 95 ? 22.102 -9.425 -23.071 1.00 14.86 110 ALA A C 1
ATOM 717 O O . ALA A 1 95 ? 22.012 -10.646 -23.174 1.00 14.11 110 ALA A O 1
ATOM 719 N N . ALA A 1 96 ? 22.968 -8.708 -23.785 1.00 13.77 111 ALA A N 1
ATOM 720 C CA . ALA A 1 96 ? 23.900 -9.346 -24.737 1.00 16.52 111 ALA A CA 1
ATOM 721 C C . ALA A 1 96 ? 24.872 -10.259 -24.015 1.00 17.43 111 ALA A C 1
ATOM 722 O O . ALA A 1 96 ? 25.182 -11.357 -24.511 1.00 18.44 111 ALA A O 1
ATOM 724 N N . GLU A 1 97 ? 25.347 -9.835 -22.837 1.00 14.88 112 GLU A N 1
ATOM 725 C CA . GLU A 1 97 ? 26.197 -10.705 -22.028 1.00 16.22 112 GLU A CA 1
ATOM 726 C C . GLU A 1 97 ? 25.473 -12.023 -21.719 1.00 15.67 112 GLU A C 1
ATOM 727 O O . GLU A 1 97 ? 26.085 -13.092 -21.810 1.00 16.11 112 GLU A O 1
ATOM 733 N N . CYS A 1 98 ? 24.189 -11.955 -21.346 1.00 12.45 113 CYS A N 1
ATOM 734 C CA . CYS A 1 98 ? 23.382 -13.185 -21.086 1.00 13.77 113 CYS A CA 1
ATOM 735 C C . CYS A 1 98 ? 23.172 -14.074 -22.317 1.00 15.00 113 CYS A C 1
ATOM 736 O O . CYS A 1 98 ? 23.175 -15.333 -22.228 1.00 14.06 113 CYS A O 1
ATOM 739 N N . LEU A 1 99 ? 22.914 -13.418 -23.441 1.00 14.15 114 LEU A N 1
ATOM 740 C CA . LEU A 1 99 ? 22.743 -14.117 -24.714 1.00 17.18 114 LEU A CA 1
ATOM 741 C C . LEU A 1 99 ? 24.042 -14.819 -25.153 1.00 18.37 114 LEU A C 1
ATOM 742 O O . LEU A 1 99 ? 23.993 -15.853 -25.829 1.00 20.80 114 LEU A O 1
ATOM 747 N N . LEU A 1 100 ? 25.195 -14.270 -24.780 1.00 19.88 115 LEU A N 1
ATOM 748 C CA . LEU A 1 100 ? 26.469 -14.943 -25.077 1.00 21.83 115 LEU A CA 1
ATOM 749 C C . LEU A 1 100 ? 26.622 -16.203 -24.253 1.00 23.71 115 LEU A C 1
ATOM 750 O O . LEU A 1 100 ? 27.044 -17.235 -24.773 1.00 22.05 115 LEU A O 1
ATOM 755 N N . GLN A 1 101 ? 26.259 -16.128 -22.972 1.00 24.07 116 GLN A N 1
ATOM 756 C CA . GLN A 1 101 ? 26.311 -17.307 -22.102 1.00 25.14 116 GLN A CA 1
ATOM 757 C C . GLN A 1 101 ? 25.369 -18.428 -22.586 1.00 24.86 116 GLN A C 1
ATOM 758 O O . GLN A 1 101 ? 25.609 -19.620 -22.315 1.00 25.40 116 GLN A O 1
ATOM 775 N N . GLY A 1 103 ? 24.883 -18.936 -25.736 1.00 26.85 118 GLY A N 1
ATOM 776 C CA . GLY A 1 103 ? 25.421 -19.329 -27.038 1.00 29.48 118 GLY A CA 1
ATOM 777 C C . GLY A 1 103 ? 24.700 -18.710 -28.227 1.00 31.03 118 GLY A C 1
ATOM 778 O O . GLY A 1 103 ? 24.818 -19.204 -29.351 1.00 31.13 118 GLY A O 1
ATOM 779 N N . GLU A 1 104 ? 23.972 -17.617 -27.987 1.00 30.29 119 GLU A N 1
ATOM 780 C CA . GLU A 1 104 ? 23.172 -16.955 -29.028 1.00 30.85 119 GLU A CA 1
ATOM 781 C C . GLU A 1 104 ? 23.911 -15.745 -29.567 1.00 30.34 119 GLU A C 1
ATOM 782 O O . GLU A 1 104 ? 23.671 -14.601 -29.166 1.00 28.93 119 GLU A O 1
ATOM 788 N N . LEU A 1 105 ? 24.827 -16.022 -30.488 1.00 29.16 120 LEU A N 1
ATOM 789 C CA . LEU A 1 105 ? 25.774 -15.025 -30.971 1.00 31.09 120 LEU A CA 1
ATOM 790 C C . LEU A 1 105 ? 25.146 -13.922 -31.825 1.00 30.33 120 LEU A C 1
ATOM 791 O O . LEU A 1 105 ? 25.572 -12.778 -31.733 1.00 30.02 120 LEU A O 1
ATOM 796 N N . ALA A 1 106 ? 24.144 -14.265 -32.638 1.00 30.52 121 ALA A N 1
ATOM 797 C CA . ALA A 1 106 ? 23.502 -13.279 -33.509 1.00 31.23 121 ALA A CA 1
ATOM 798 C C . ALA A 1 106 ? 22.681 -12.279 -32.683 1.00 31.28 121 ALA A C 1
ATOM 799 O O . ALA A 1 106 ? 22.777 -11.067 -32.884 1.00 30.44 121 ALA A O 1
ATOM 801 N N . GLU A 1 107 ? 21.885 -12.809 -31.760 1.00 31.77 122 GLU A N 1
ATOM 802 C CA . GLU A 1 107 ? 21.085 -12.014 -30.848 1.00 32.11 122 GLU A CA 1
ATOM 803 C C . GLU A 1 107 ? 21.956 -11.126 -29.985 1.00 28.87 122 GLU A C 1
ATOM 804 O O . GLU A 1 107 ? 21.675 -9.946 -29.845 1.00 27.74 122 GLU A O 1
ATOM 810 N N . ALA A 1 108 ? 23.020 -11.700 -29.421 1.00 26.79 123 ALA A N 1
ATOM 811 C CA . ALA A 1 108 ? 23.983 -10.926 -28.644 1.00 26.83 123 ALA A CA 1
ATOM 812 C C . ALA A 1 108 ? 24.557 -9.750 -29.444 1.00 26.80 123 ALA A C 1
ATOM 813 O O . ALA A 1 108 ? 24.688 -8.624 -28.930 1.00 23.73 123 ALA A O 1
ATOM 815 N N . GLU A 1 109 ? 24.882 -10.014 -30.709 1.00 26.84 124 GLU A N 1
ATOM 816 C CA . GLU A 1 109 ? 25.460 -9.007 -31.602 1.00 28.25 124 GLU A CA 1
ATOM 817 C C . GLU A 1 109 ? 24.472 -7.860 -31.824 1.00 25.47 124 GLU A C 1
ATOM 818 O O . GLU A 1 109 ? 24.829 -6.678 -31.772 1.00 25.40 124 GLU A O 1
ATOM 824 N N . SER A 1 110 ? 23.215 -8.211 -32.045 1.00 26.05 125 SER A N 1
ATOM 825 C CA . SER A 1 110 ? 22.164 -7.212 -32.242 1.00 27.04 125 SER A CA 1
ATOM 826 C C . SER A 1 110 ? 22.070 -6.250 -31.053 1.00 23.89 125 SER A C 1
ATOM 827 O O . SER A 1 110 ? 22.026 -5.039 -31.232 1.00 21.60 125 SER A O 1
ATOM 830 N N . GLY A 1 111 ? 22.057 -6.795 -29.840 1.00 24.10 126 GLY A N 1
ATOM 831 C CA . GLY A 1 111 ? 22.006 -5.976 -28.634 1.00 21.76 126 GLY A CA 1
ATOM 832 C C . GLY A 1 111 ? 23.231 -5.106 -28.445 1.00 21.72 126 GLY A C 1
ATOM 833 O O . GLY A 1 111 ? 23.119 -3.966 -27.990 1.00 19.08 126 GLY A O 1
ATOM 834 N N . LEU A 1 112 ? 24.405 -5.629 -28.805 1.00 20.69 127 LEU A N 1
ATOM 835 C CA . LEU A 1 112 ? 25.640 -4.864 -28.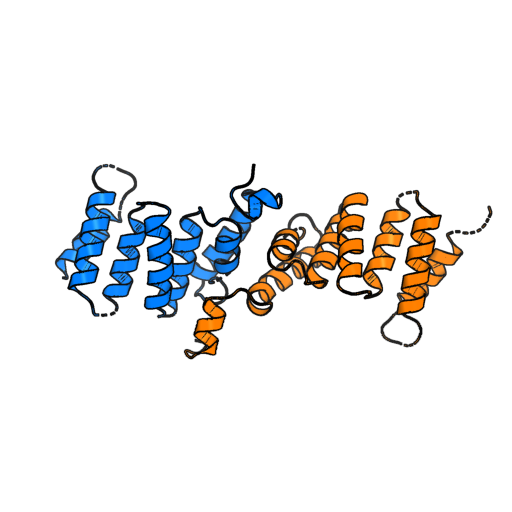716 1.00 21.12 127 LEU A CA 1
ATOM 836 C C . LEU A 1 112 ? 25.680 -3.679 -29.713 1.00 21.80 127 LEU A C 1
ATOM 837 O O . LEU A 1 112 ? 26.168 -2.598 -29.384 1.00 20.63 127 LEU A O 1
ATOM 842 N N . PHE A 1 113 ? 25.157 -3.883 -30.921 1.00 26.12 128 PHE A N 1
ATOM 843 C CA . PHE A 1 113 ? 24.975 -2.791 -31.889 1.00 26.31 128 PHE A CA 1
ATOM 844 C C . PHE A 1 113 ? 23.982 -1.759 -31.339 1.00 25.12 128 PHE A C 1
ATOM 845 O O . PHE A 1 113 ? 24.136 -0.550 -31.563 1.00 23.20 128 PHE A O 1
ATOM 853 N N . LEU A 1 114 ? 22.953 -2.240 -30.636 1.00 22.33 129 LEU A N 1
ATOM 854 C CA . LEU A 1 114 ? 22.001 -1.316 -30.039 1.00 22.73 129 LEU A CA 1
ATOM 855 C C . LEU A 1 114 ? 22.687 -0.504 -28.942 1.00 22.08 129 LEU A C 1
ATOM 856 O O . LEU A 1 114 ? 22.603 0.704 -28.973 1.00 24.21 129 LEU A O 1
ATOM 861 N N . ALA A 1 115 ? 23.377 -1.160 -27.999 1.00 22.30 130 ALA A N 1
ATOM 862 C CA . ALA A 1 115 ? 24.137 -0.436 -26.965 1.00 20.64 130 ALA A CA 1
ATOM 863 C C . ALA A 1 115 ? 25.079 0.651 -27.542 1.00 22.37 130 ALA A C 1
ATOM 864 O O . ALA A 1 115 ? 25.162 1.767 -27.009 1.00 21.55 130 ALA A O 1
ATOM 866 N N . GLN A 1 116 ? 25.795 0.302 -28.610 1.00 22.62 131 GLN A N 1
ATOM 867 C CA . GLN A 1 116 ? 26.668 1.227 -29.347 1.00 24.90 131 GLN A CA 1
ATOM 868 C C . GLN A 1 116 ? 25.943 2.465 -29.862 1.00 24.81 131 GLN A C 1
ATOM 869 O O . GLN A 1 116 ? 26.421 3.586 -29.678 1.00 28.05 131 GLN A O 1
ATOM 875 N N . GLU A 1 117 ? 24.801 2.283 -30.515 1.00 25.65 132 GLU A N 1
ATOM 876 C CA . GLU A 1 117 ? 24.019 3.438 -30.959 1.00 28.84 132 GLU A CA 1
ATOM 877 C C . GLU A 1 117 ? 23.532 4.283 -29.781 1.00 28.01 132 GLU A C 1
ATOM 878 O O . GLU A 1 117 ? 23.454 5.496 -29.895 1.00 29.25 132 GLU A O 1
ATOM 884 N N . LEU A 1 118 ? 23.209 3.656 -28.643 1.00 28.43 133 LEU A N 1
ATOM 885 C CA . LEU A 1 118 ? 22.717 4.420 -27.483 1.00 28.48 133 LEU A CA 1
ATOM 886 C C . LEU A 1 118 ? 23.799 5.175 -26.728 1.00 30.42 133 LEU A C 1
ATOM 887 O O . LEU A 1 118 ? 23.489 6.138 -26.021 1.00 32.64 133 LEU A O 1
ATOM 892 N N . ILE A 1 119 ? 25.054 4.757 -26.865 1.00 33.26 134 ILE A N 1
ATOM 893 C CA . ILE A 1 119 ? 26.159 5.488 -26.217 1.00 36.60 134 ILE A CA 1
ATOM 894 C C . ILE A 1 119 ? 26.880 6.536 -27.086 1.00 38.20 134 ILE A C 1
ATOM 895 O O . ILE A 1 119 ? 27.617 7.360 -26.550 1.00 39.35 134 ILE A O 1
ATOM 900 N N . ALA A 1 120 ? 26.663 6.524 -28.401 1.00 38.27 135 ALA A N 1
ATOM 901 C CA . ALA A 1 120 ? 27.412 7.412 -29.318 1.00 39.71 135 ALA A CA 1
ATOM 902 C C . ALA A 1 120 ? 27.484 8.888 -28.877 1.00 40.68 135 ALA A C 1
ATOM 903 O O . ALA A 1 120 ? 26.461 9.510 -28.565 1.00 41.02 135 ALA A O 1
ATOM 905 N N . ASN A 1 121 ? 28.703 9.427 -28.848 1.00 41.64 136 ASN A N 1
ATOM 906 C CA . ASN A 1 121 ? 28.957 10.844 -28.524 1.00 44.00 136 ASN A CA 1
ATOM 907 C C . ASN A 1 121 ? 28.658 11.289 -27.081 1.00 43.96 136 ASN A C 1
ATOM 908 O O . ASN A 1 121 ? 28.597 12.492 -26.817 1.00 45.11 136 ASN A O 1
ATOM 924 N N . PRO A 1 123 ? 29.888 11.493 -23.213 1.00 46.43 138 PRO A N 1
ATOM 925 C CA . PRO A 1 123 ? 31.140 11.449 -22.439 1.00 47.17 138 PRO A CA 1
ATOM 926 C C . PRO A 1 123 ? 31.123 10.460 -21.266 1.00 47.98 138 PRO A C 1
ATOM 927 O O . PRO A 1 123 ? 32.169 9.927 -20.888 1.00 48.66 138 PRO A O 1
ATOM 931 N N . GLU A 1 124 ? 29.948 10.209 -20.703 1.00 48.15 139 GLU A N 1
ATOM 932 C CA . GLU A 1 124 ? 29.833 9.286 -19.573 1.00 49.33 139 GLU A CA 1
ATOM 933 C C . GLU A 1 124 ? 30.175 7.820 -19.881 1.00 48.07 139 GLU A C 1
ATOM 934 O O . GLU A 1 124 ? 30.466 7.053 -18.961 1.00 48.50 139 GLU A O 1
ATOM 940 N N . PHE A 1 125 ? 30.157 7.429 -21.158 1.00 45.91 140 PHE A N 1
ATOM 941 C CA . PHE A 1 125 ? 30.274 6.003 -21.510 1.00 43.33 140 PHE A CA 1
ATOM 942 C C . PHE A 1 125 ? 31.587 5.514 -22.116 1.00 42.90 140 PHE A C 1
ATOM 943 O O . PHE A 1 125 ? 31.599 4.505 -22.825 1.00 41.95 140 PHE A O 1
ATOM 962 N N . GLU A 1 127 ? 34.404 3.946 -20.869 1.00 44.47 142 GLU A N 1
ATOM 963 C CA . GLU A 1 127 ? 34.759 2.564 -20.500 1.00 44.86 142 GLU A CA 1
ATOM 964 C C . GLU A 1 127 ? 33.863 1.527 -21.195 1.00 43.01 142 GLU A C 1
ATOM 965 O O . GLU A 1 127 ? 34.346 0.523 -21.724 1.00 42.15 142 GLU A O 1
ATOM 971 N N . LEU A 1 128 ? 32.554 1.779 -21.178 1.00 41.09 143 LEU A N 1
ATOM 972 C CA . LEU A 1 128 ? 31.579 0.880 -21.791 1.00 40.31 143 LEU A CA 1
ATOM 973 C C . LEU A 1 128 ? 31.766 0.796 -23.312 1.00 40.74 143 LEU A C 1
ATOM 974 O O . LEU A 1 128 ? 31.614 -0.286 -23.891 1.00 40.60 143 LEU A O 1
ATOM 979 N N . SER A 1 129 ? 32.096 1.928 -23.946 1.00 40.89 144 SER A N 1
ATOM 980 C CA . SER A 1 129 ? 32.384 1.974 -25.396 1.00 42.44 144 SER A CA 1
ATOM 981 C C . SER A 1 129 ? 33.434 0.947 -25.779 1.00 42.77 144 SER A C 1
ATOM 982 O O . SER A 1 129 ? 33.251 0.211 -26.747 1.00 43.60 144 SER A O 1
ATOM 985 N N . THR A 1 130 ? 34.522 0.900 -25.009 1.00 42.60 145 THR A N 1
ATOM 986 C CA . THR A 1 130 ? 35.591 -0.080 -25.210 1.00 42.95 145 THR A CA 1
ATOM 987 C C . THR A 1 130 ? 35.113 -1.520 -25.002 1.00 42.49 145 THR A C 1
ATOM 988 O O . THR A 1 130 ? 35.380 -2.377 -25.838 1.00 41.22 145 THR A O 1
ATOM 992 N N . ARG A 1 131 ? 34.415 -1.775 -23.888 1.00 42.40 146 ARG A N 1
ATOM 993 C CA . ARG A 1 131 ? 33.893 -3.110 -23.574 1.00 42.31 146 ARG A CA 1
ATOM 994 C C . ARG A 1 131 ? 33.073 -3.648 -24.737 1.00 40.02 146 ARG A C 1
ATOM 995 O O . ARG A 1 131 ? 33.225 -4.802 -25.139 1.00 40.34 146 ARG A O 1
ATOM 1003 N N . VAL A 1 132 ? 32.209 -2.796 -25.281 1.00 37.84 147 VAL A N 1
ATOM 1004 C CA . VAL A 1 132 ? 31.361 -3.154 -26.421 1.00 35.12 147 VAL A CA 1
ATOM 1005 C C . VAL A 1 132 ? 32.155 -3.466 -27.694 1.00 35.63 147 VAL A C 1
ATOM 1006 O O . VAL A 1 132 ? 31.844 -4.422 -28.386 1.00 34.10 147 VAL A O 1
ATOM 1010 N N . SER A 1 133 ? 33.164 -2.652 -28.000 1.00 38.32 148 SER A N 1
ATOM 1011 C CA . SER A 1 133 ? 34.031 -2.879 -29.173 1.00 40.91 148 SER A CA 1
ATOM 1012 C C . SER A 1 133 ? 34.646 -4.274 -29.152 1.00 42.05 148 SER A C 1
ATOM 1013 O O . SER A 1 133 ? 34.501 -5.050 -30.100 1.00 42.80 148 SER A O 1
ATOM 1016 N N . SER A 1 134 ? 35.347 -4.567 -28.060 1.00 44.20 149 SER A N 1
ATOM 1017 C CA . SER A 1 134 ? 35.997 -5.844 -27.859 1.00 45.69 149 SER A CA 1
ATOM 1018 C C . SER A 1 134 ? 35.032 -6.980 -28.129 1.00 46.33 149 SER A C 1
ATOM 1019 O O . SER A 1 134 ? 35.305 -7.833 -28.975 1.00 47.66 149 SER A O 1
ATOM 1022 N N . MET A 1 135 ? 33.900 -6.969 -27.427 1.00 45.20 150 MET A N 1
ATOM 1023 C CA . MET A 1 135 ? 32.914 -8.051 -27.511 1.00 45.60 150 MET A CA 1
ATOM 1024 C C . MET A 1 135 ? 32.409 -8.366 -28.914 1.00 44.63 150 MET A C 1
ATOM 1025 O O . MET A 1 135 ? 32.322 -9.534 -29.290 1.00 44.51 150 MET A O 1
ATOM 1030 N N . LEU A 1 136 ? 32.070 -7.326 -29.672 1.00 45.04 151 LEU A N 1
ATOM 1031 C CA . LEU A 1 136 ? 31.619 -7.483 -31.049 1.00 45.81 151 LEU A CA 1
ATOM 1032 C C . LEU A 1 136 ? 32.717 -8.118 -31.881 1.00 48.69 151 LEU A C 1
ATOM 1033 O O . LEU A 1 136 ? 32.444 -8.959 -32.749 1.00 48.63 151 LEU A O 1
ATOM 1038 N N . GLU A 1 137 ? 33.957 -7.715 -31.602 1.00 51.57 152 GLU A N 1
ATOM 1039 C CA . GLU A 1 137 ? 35.109 -8.228 -32.339 1.00 54.27 152 GLU A CA 1
ATOM 1040 C C . GLU A 1 137 ? 35.313 -9.717 -32.122 1.00 54.20 152 GLU A C 1
ATOM 1041 O O . GLU A 1 137 ? 35.432 -10.471 -33.093 1.00 55.11 152 GLU A O 1
ATOM 1047 N N . ALA A 1 138 ? 35.328 -10.138 -30.860 1.00 53.29 153 ALA A N 1
ATOM 1048 C CA . ALA A 1 138 ? 35.332 -11.553 -30.541 1.00 53.21 153 ALA A CA 1
ATOM 1049 C C . ALA A 1 138 ? 34.291 -12.274 -31.407 1.00 53.51 153 ALA A C 1
ATOM 1050 O O . ALA A 1 138 ? 34.590 -13.303 -32.018 1.00 54.76 153 ALA A O 1
ATOM 1052 N N . ILE A 1 139 ? 33.081 -11.718 -31.476 1.00 52.08 154 ILE A N 1
ATOM 1053 C CA . ILE A 1 139 ? 32.014 -12.284 -32.295 1.00 51.08 154 ILE A CA 1
ATOM 1054 C C . ILE A 1 139 ? 32.307 -12.010 -33.769 1.00 51.24 154 ILE A C 1
ATOM 1055 O O . ILE A 1 139 ? 32.189 -12.903 -34.606 1.00 50.95 154 ILE A O 1
ATOM 1060 N N . GLY B 2 1 ? 23.384 -23.342 -6.360 1.00 43.91 -5 GLY B N 1
ATOM 1061 C CA . GLY B 2 1 ? 23.009 -22.351 -5.302 1.00 44.31 -5 GLY B CA 1
ATOM 1062 C C . GLY B 2 1 ? 22.144 -22.937 -4.193 1.00 44.48 -5 GLY B C 1
ATOM 1063 O O . GLY B 2 1 ? 21.510 -23.977 -4.399 1.00 45.05 -5 GLY B O 1
ATOM 1064 N N . PRO B 2 2 ? 22.106 -22.269 -3.012 1.00 44.68 -4 PRO B N 1
ATOM 1065 C CA . PRO B 2 2 ? 21.257 -22.662 -1.863 1.00 44.69 -4 PRO B CA 1
ATOM 1066 C C . PRO B 2 2 ? 19.761 -22.492 -2.156 1.00 44.76 -4 PRO B C 1
ATOM 1067 O O . PRO B 2 2 ? 18.923 -22.753 -1.289 1.00 45.56 -4 PRO B O 1
ATOM 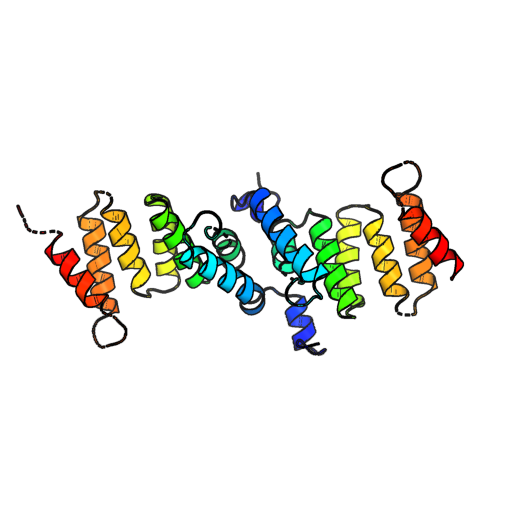1071 N N . LEU B 2 3 ? 19.447 -22.055 -3.375 1.00 43.32 -3 LEU B N 1
ATOM 1072 C CA . LEU B 2 3 ? 18.072 -21.879 -3.832 1.00 42.22 -3 LEU B CA 1
ATOM 1073 C C . LEU B 2 3 ? 17.708 -23.016 -4.774 1.00 39.59 -3 LEU B C 1
ATOM 1074 O O . LEU B 2 3 ? 16.530 -23.224 -5.077 1.00 38.28 -3 LEU B O 1
ATOM 1079 N N . GLY B 2 4 ? 18.737 -23.751 -5.207 1.00 38.69 -2 GLY B N 1
ATOM 1080 C CA . GLY B 2 4 ? 18.611 -24.865 -6.155 1.00 36.66 -2 GLY B CA 1
ATOM 1081 C C . GLY B 2 4 ? 18.420 -24.388 -7.588 1.00 35.17 -2 GLY B C 1
ATOM 1082 O O . GLY B 2 4 ? 18.966 -23.357 -7.977 1.00 35.76 -2 GLY B O 1
ATOM 1083 N N . SER B 2 5 ? 17.655 -25.147 -8.376 1.00 33.16 -1 SER B N 1
ATOM 1084 C CA . SER B 2 5 ? 17.202 -24.687 -9.702 1.00 32.98 -1 SER B CA 1
ATOM 1085 C C . SER B 2 5 ? 16.017 -25.465 -10.280 1.00 30.38 -1 SER B C 1
ATOM 1086 O O . SER B 2 5 ? 16.119 -26.088 -11.333 1.00 34.51 -1 SER B O 1
ATOM 1089 N N . GLY B 2 6 ? 14.888 -25.412 -9.594 1.00 27.92 21 GLY B N 1
ATOM 1090 C CA . GLY B 2 6 ? 13.656 -26.038 -10.090 1.00 23.14 21 GLY B CA 1
ATOM 1091 C C . GLY B 2 6 ? 12.478 -25.088 -10.064 1.00 22.52 21 GLY B C 1
ATOM 1092 O O . GLY B 2 6 ? 12.649 -23.856 -10.079 1.00 19.89 21 GLY B O 1
ATOM 1093 N N . GLY B 2 7 ? 11.283 -25.662 -9.982 1.00 19.87 22 GLY B N 1
ATOM 1094 C CA . GLY B 2 7 ? 10.043 -24.892 -9.990 1.00 17.49 22 GLY B CA 1
ATOM 1095 C C . GLY B 2 7 ? 9.992 -23.907 -8.840 1.00 17.32 22 GLY B C 1
ATOM 1096 O O . GLY B 2 7 ? 9.657 -22.726 -9.025 1.00 15.50 22 GLY B O 1
ATOM 1097 N N . GLY B 2 8 ? 10.347 -24.378 -7.653 1.00 15.12 23 GLY B N 1
ATOM 1098 C CA . GLY B 2 8 ? 10.297 -23.538 -6.471 1.00 16.00 23 GLY B CA 1
ATOM 1099 C C . GLY B 2 8 ? 11.320 -22.415 -6.509 1.00 16.25 23 GLY B C 1
ATOM 1100 O O . GLY B 2 8 ? 11.071 -21.319 -5.993 1.00 17.24 23 GLY B O 1
ATOM 1101 N N . THR B 2 9 ? 12.479 -22.703 -7.083 1.00 14.44 24 THR B N 1
ATOM 1102 C CA . THR B 2 9 ? 13.554 -21.699 -7.233 1.00 14.54 24 THR B CA 1
ATOM 1103 C C . THR B 2 9 ? 13.050 -20.553 -8.123 1.00 16.60 24 THR B C 1
ATOM 1104 O O . THR B 2 9 ? 13.145 -19.371 -7.767 1.00 17.27 24 THR B O 1
ATOM 1108 N N . ILE B 2 10 ? 12.518 -20.883 -9.293 1.00 17.59 25 ILE B N 1
ATOM 1109 C CA . ILE B 2 10 ? 12.068 -19.820 -10.195 1.00 18.42 25 ILE B CA 1
ATOM 1110 C C . ILE B 2 10 ? 10.958 -19.037 -9.524 1.00 18.45 25 ILE B C 1
ATOM 1111 O O . ILE B 2 10 ? 10.877 -17.827 -9.678 1.00 17.55 25 ILE B O 1
ATOM 1116 N N . ALA B 2 11 ? 10.102 -19.714 -8.765 1.00 17.52 26 ALA B N 1
ATOM 1117 C CA . ALA B 2 11 ? 8.998 -19.016 -8.124 1.00 18.84 26 ALA B CA 1
ATOM 1118 C C . ALA B 2 11 ? 9.506 -18.065 -7.058 1.00 18.92 26 ALA B C 1
ATOM 1119 O O . ALA B 2 11 ? 8.973 -16.977 -6.902 1.00 20.82 26 ALA B O 1
ATOM 1121 N N . MET B 2 12 ? 10.541 -18.476 -6.338 1.00 18.20 27 MET B N 1
ATOM 1122 C CA . MET B 2 12 ? 11.090 -17.669 -5.263 1.00 20.13 27 MET B CA 1
ATOM 1123 C C . MET B 2 12 ? 11.719 -16.410 -5.875 1.00 16.92 27 MET B C 1
ATOM 1124 O O . MET B 2 12 ? 11.637 -15.346 -5.283 1.00 17.25 27 MET B O 1
ATOM 1129 N N . LEU B 2 13 ? 12.323 -16.530 -7.061 1.00 12.43 28 LEU B N 1
ATOM 1130 C CA . LEU B 2 13 ? 12.956 -15.370 -7.717 1.00 9.74 28 LEU B CA 1
ATOM 1131 C C . LEU B 2 13 ? 11.990 -14.368 -8.346 1.00 11.87 28 LEU B C 1
ATOM 1132 O O . LEU B 2 13 ? 12.375 -13.238 -8.665 1.00 10.34 28 LEU B O 1
ATOM 1137 N N . ASN B 2 14 ? 10.749 -14.789 -8.533 1.00 14.01 29 ASN B N 1
ATOM 1138 C CA . ASN B 2 14 ? 9.724 -13.975 -9.198 1.00 18.14 29 ASN B CA 1
ATOM 1139 C C . ASN B 2 14 ? 8.661 -13.372 -8.289 1.00 18.68 29 ASN B C 1
ATOM 1140 O O . ASN B 2 14 ? 7.862 -12.558 -8.737 1.00 20.41 29 ASN B O 1
ATOM 1145 N N . GLU B 2 15 ? 8.644 -13.772 -7.028 1.00 18.84 30 GLU B N 1
ATOM 1146 C CA . GLU B 2 15 ? 7.595 -13.361 -6.108 1.00 19.33 30 GLU B CA 1
ATOM 1147 C C . GLU B 2 15 ? 8.185 -12.884 -4.829 1.00 16.66 30 GLU B C 1
ATOM 1148 O O . GLU B 2 15 ? 9.191 -13.414 -4.396 1.00 16.45 30 GLU B O 1
ATOM 1154 N N . ILE B 2 16 ? 7.538 -11.886 -4.223 1.00 15.39 31 ILE B N 1
ATOM 1155 C CA . ILE B 2 16 ? 7.828 -11.461 -2.864 1.00 15.17 31 ILE B CA 1
ATOM 1156 C C . ILE B 2 16 ? 7.026 -12.366 -1.910 1.00 14.80 31 ILE B C 1
ATOM 1157 O O . ILE B 2 16 ? 5.803 -12.398 -1.998 1.00 16.26 31 ILE B O 1
ATOM 1162 N N . SER B 2 17 ? 7.710 -13.092 -1.024 1.00 12.28 32 SER B N 1
ATOM 1163 C CA . SER B 2 17 ? 7.088 -13.881 0.030 1.00 13.59 32 SER B CA 1
ATOM 1164 C C . SER B 2 17 ? 7.671 -13.406 1.349 1.00 12.94 32 SER B C 1
ATOM 1165 O O . SER B 2 17 ? 8.598 -12.587 1.356 1.00 11.00 32 SER B O 1
ATOM 1168 N N . SER B 2 18 ? 7.171 -13.920 2.473 1.00 12.06 33 SER B N 1
ATOM 1169 C CA . SER B 2 18 ? 7.794 -13.603 3.764 1.00 11.97 33 SER B CA 1
ATOM 1170 C C . SER B 2 18 ? 9.287 -13.962 3.767 1.00 12.49 33 SER B C 1
ATOM 1171 O O . SER B 2 18 ? 10.096 -13.256 4.364 1.00 10.43 33 SER B O 1
ATOM 1174 N N . ASP B 2 19 ? 9.652 -15.046 3.081 1.00 13.61 34 ASP B N 1
ATOM 1175 C CA . ASP B 2 19 ? 11.084 -15.428 2.952 1.00 16.51 34 ASP B CA 1
ATOM 1176 C C . ASP B 2 19 ? 11.942 -14.330 2.320 1.00 13.60 34 ASP B C 1
ATOM 1177 O O . ASP B 2 19 ? 13.069 -14.086 2.780 1.00 12.42 34 ASP B O 1
ATOM 1182 N N . THR B 2 20 ? 11.411 -13.671 1.281 1.00 8.96 35 THR B N 1
ATOM 1183 C CA . THR B 2 20 ? 12.090 -12.556 0.634 1.00 11.20 35 THR B CA 1
ATOM 1184 C C . THR B 2 20 ? 12.447 -11.467 1.655 1.00 11.06 35 THR B C 1
ATOM 1185 O O . THR B 2 20 ? 13.478 -10.801 1.507 1.00 10.25 35 THR B O 1
ATOM 1189 N N . LEU B 2 21 ? 11.606 -11.300 2.687 1.00 8.83 36 LEU B N 1
ATOM 1190 C CA . LEU B 2 21 ? 11.696 -10.132 3.589 1.00 9.81 36 LEU B CA 1
ATOM 1191 C C . LEU B 2 21 ? 12.400 -10.438 4.925 1.00 11.32 36 LEU B C 1
ATOM 1192 O O . LEU B 2 21 ? 12.658 -9.527 5.729 1.00 9.01 36 LEU B O 1
ATOM 1197 N N . GLU B 2 22 ? 12.729 -11.708 5.141 1.00 13.96 37 GLU B N 1
ATOM 1198 C CA . GLU B 2 22 ? 13.241 -12.146 6.457 1.00 14.16 37 GLU B CA 1
ATOM 1199 C C . GLU B 2 22 ? 14.571 -11.462 6.888 1.00 15.01 37 GLU B C 1
ATOM 1200 O O . GLU B 2 22 ? 14.734 -11.037 8.060 1.00 15.32 37 GLU B O 1
ATOM 1206 N N . GLN B 2 23 ? 15.495 -11.284 5.948 1.00 13.01 38 GLN B N 1
ATOM 1207 C CA . GLN B 2 23 ? 16.759 -10.650 6.333 1.00 15.50 38 GLN B CA 1
ATOM 1208 C C . GLN B 2 23 ? 16.614 -9.180 6.564 1.00 15.17 38 GLN B C 1
ATOM 1209 O O . GLN B 2 23 ? 17.231 -8.625 7.480 1.00 12.95 38 GLN B O 1
ATOM 1215 N N . LEU B 2 24 ? 15.788 -8.522 5.743 1.00 11.50 39 LEU B N 1
ATOM 1216 C CA . LEU B 2 24 ? 15.445 -7.149 6.051 1.00 8.03 39 LEU B CA 1
ATOM 1217 C C . LEU B 2 24 ? 14.736 -7.056 7.409 1.00 8.02 39 LEU B C 1
ATOM 1218 O O . LEU B 2 24 ? 14.943 -6.117 8.143 1.00 7.23 39 LEU B O 1
ATOM 1223 N N . TYR B 2 25 ? 13.870 -8.008 7.729 1.00 9.39 40 TYR B N 1
ATOM 1224 C CA . TYR B 2 25 ? 13.220 -7.983 9.043 1.00 10.40 40 TYR B CA 1
ATOM 1225 C C . TYR B 2 25 ? 14.244 -8.139 10.205 1.00 11.19 40 TYR B C 1
ATOM 1226 O O . TYR B 2 25 ? 14.181 -7.420 11.206 1.00 8.77 40 TYR B O 1
ATOM 1235 N N . SER B 2 26 ? 15.184 -9.067 10.065 1.00 12.67 41 SER B N 1
ATOM 1236 C CA . SER B 2 26 ? 16.248 -9.241 11.086 1.00 15.55 41 SER B CA 1
ATOM 1237 C C . SER B 2 26 ? 17.086 -7.980 11.259 1.00 13.72 41 SER B C 1
ATOM 1238 O O . SER B 2 26 ? 17.419 -7.596 12.365 1.00 15.12 41 SER B O 1
ATOM 1241 N N . LEU B 2 27 ? 17.406 -7.322 10.160 1.00 13.24 42 LEU B N 1
ATOM 1242 C CA . LEU B 2 27 ? 18.107 -6.057 10.206 1.00 13.48 42 LEU B CA 1
ATOM 1243 C C . LEU B 2 27 ? 17.391 -4.989 11.014 1.00 13.08 42 LEU B C 1
ATOM 1244 O O . LEU B 2 27 ? 17.995 -4.377 11.908 1.00 12.94 42 LEU B O 1
ATOM 1249 N N . ALA B 2 28 ? 16.111 -4.745 10.701 1.00 10.40 43 ALA B N 1
ATOM 1250 C CA . ALA B 2 28 ? 15.310 -3.735 11.373 1.00 10.37 43 ALA B CA 1
ATOM 1251 C C . ALA B 2 28 ? 15.227 -4.083 12.874 1.00 10.80 43 ALA B C 1
ATOM 1252 O O . ALA B 2 28 ? 15.325 -3.209 13.760 1.00 10.01 43 ALA B O 1
ATOM 1254 N N . PHE B 2 29 ? 14.997 -5.352 13.154 1.00 11.23 44 PHE B N 1
ATOM 1255 C CA . PHE B 2 29 ? 14.920 -5.837 14.555 1.00 15.73 44 PHE B CA 1
ATOM 1256 C C . PHE B 2 29 ? 16.214 -5.550 15.354 1.00 18.42 44 PHE B C 1
ATOM 1257 O O . PHE B 2 29 ? 16.158 -5.035 16.503 1.00 19.90 44 PHE B O 1
ATOM 1265 N N . ASN B 2 30 ? 17.360 -5.853 14.743 1.00 19.45 45 ASN B N 1
ATOM 1266 C CA . ASN B 2 30 ? 18.688 -5.598 15.331 1.00 20.29 45 ASN B CA 1
ATOM 1267 C C . ASN B 2 30 ? 18.937 -4.121 15.534 1.00 22.05 45 ASN B C 1
ATOM 1268 O O . ASN B 2 30 ? 19.446 -3.722 16.590 1.00 21.30 45 ASN B O 1
ATOM 1273 N N . GLN B 2 31 ? 18.547 -3.308 14.543 1.00 18.99 46 GLN B N 1
ATOM 1274 C CA . GLN B 2 31 ? 18.697 -1.856 14.643 1.00 20.51 46 GLN B CA 1
ATOM 1275 C C . GLN B 2 31 ? 17.890 -1.320 15.820 1.00 20.22 46 GLN B C 1
ATOM 1276 O O . GLN B 2 31 ? 18.397 -0.475 16.571 1.00 22.59 46 GLN B O 1
ATOM 1282 N N . TYR B 2 32 ? 16.653 -1.808 15.979 1.00 17.62 47 TYR B N 1
ATOM 1283 C CA . TYR B 2 32 ? 15.815 -1.442 17.108 1.00 17.60 47 TYR B CA 1
ATOM 1284 C C . TYR B 2 32 ? 16.490 -1.827 18.452 1.00 17.65 47 TYR B C 1
ATOM 1285 O O . TYR B 2 32 ? 16.515 -1.028 19.395 1.00 19.16 47 TYR B O 1
ATOM 1294 N N . GLN B 2 33 ? 17.040 -3.030 18.541 1.00 18.51 48 GLN B N 1
ATOM 1295 C CA . GLN B 2 33 ? 17.710 -3.444 19.777 1.00 24.55 48 GLN B CA 1
ATOM 1296 C C . GLN B 2 33 ? 18.931 -2.574 20.126 1.00 25.66 48 GLN B C 1
ATOM 1297 O O . GLN B 2 33 ? 19.215 -2.354 21.300 1.00 25.79 48 GLN B O 1
ATOM 1303 N N . SER B 2 34 ? 19.622 -2.055 19.109 1.00 25.86 49 SER B N 1
ATOM 1304 C CA . SER B 2 34 ? 20.811 -1.207 19.305 1.00 26.15 49 SER B CA 1
ATOM 1305 C C . SER B 2 34 ? 20.437 0.216 19.632 1.00 25.54 49 SER B C 1
ATOM 1306 O O . SER B 2 34 ? 21.312 1.058 19.897 1.00 26.73 49 SER B O 1
ATOM 1309 N N . GLY B 2 35 ? 19.136 0.496 19.609 1.00 22.17 50 GLY B N 1
ATOM 1310 C CA . GLY B 2 35 ? 18.646 1.830 19.852 1.00 19.08 50 GLY B CA 1
ATOM 1311 C C . GLY B 2 35 ? 18.736 2.745 18.640 1.00 19.68 50 GLY B C 1
ATOM 1312 O O . GLY B 2 35 ? 18.657 3.974 18.784 1.00 16.54 50 GLY B O 1
ATOM 1324 N N . TYR B 2 37 ? 16.677 3.827 16.387 1.00 22.44 52 TYR B N 1
ATOM 1325 C CA . TYR B 2 37 ? 15.230 3.905 16.114 1.00 22.37 52 TYR B CA 1
ATOM 1326 C C . TYR B 2 37 ? 14.870 4.544 14.782 1.00 22.95 52 TYR B C 1
ATOM 1327 O O . TYR B 2 37 ? 13.916 4.121 14.123 1.00 22.48 52 TYR B O 1
ATOM 1336 N N . GLU B 2 38 ? 15.618 5.563 14.384 1.00 24.33 53 GLU B N 1
ATOM 1337 C CA . GLU B 2 38 ? 15.353 6.241 13.116 1.00 25.03 53 GLU B CA 1
ATOM 1338 C C . GLU B 2 38 ? 15.668 5.345 11.936 1.00 21.47 53 GLU B C 1
ATOM 1339 O O . GLU B 2 38 ? 14.932 5.331 10.964 1.00 20.10 53 GLU B O 1
ATOM 1345 N N . ASP B 2 39 ? 16.781 4.624 12.006 1.00 20.97 54 ASP B N 1
ATOM 1346 C CA . ASP B 2 39 ? 17.138 3.648 10.971 1.00 20.01 54 ASP B CA 1
ATOM 1347 C C . ASP B 2 39 ? 16.147 2.467 10.932 1.00 16.00 54 ASP B C 1
ATOM 1348 O O . ASP B 2 39 ? 15.759 1.985 9.851 1.00 12.76 54 ASP B O 1
ATOM 1353 N N . ALA B 2 40 ? 15.771 1.971 12.107 1.00 13.99 55 ALA B N 1
ATOM 1354 C CA . ALA B 2 40 ? 14.883 0.799 12.193 1.00 12.17 55 ALA B CA 1
ATOM 1355 C C . ALA B 2 40 ? 13.516 1.155 11.610 1.00 11.93 55 ALA B C 1
ATOM 1356 O O . ALA B 2 40 ? 12.887 0.338 10.948 1.00 11.17 55 ALA B O 1
ATOM 1358 N N . HIS B 2 41 ? 13.079 2.386 11.868 1.00 10.84 56 HIS B N 1
ATOM 1359 C CA . HIS B 2 41 ? 11.790 2.906 11.401 1.00 13.04 56 HIS B CA 1
ATOM 1360 C C . HIS B 2 41 ? 11.688 2.900 9.878 1.00 12.17 56 HIS B C 1
ATOM 1361 O O . HIS B 2 41 ? 10.636 2.507 9.320 1.00 10.74 56 HIS B O 1
ATOM 1379 N N . VAL B 2 43 ? 13.341 0.961 7.698 1.00 7.87 58 VAL B N 1
ATOM 1380 C CA . VAL B 2 43 ? 13.229 -0.424 7.285 1.00 8.90 58 VAL B CA 1
ATOM 1381 C C . VAL B 2 43 ? 11.841 -1.025 7.586 1.00 8.89 58 VAL B C 1
ATOM 1382 O O . VAL B 2 43 ? 11.247 -1.612 6.685 1.00 8.84 58 VAL B O 1
ATOM 1386 N N . PHE B 2 44 ? 11.341 -0.875 8.819 1.00 6.64 59 PHE B N 1
ATOM 1387 C CA . PHE B 2 44 ? 9.994 -1.355 9.161 1.00 8.12 59 PHE B CA 1
ATOM 1388 C C . PHE B 2 44 ? 8.923 -0.722 8.317 1.00 6.77 59 PHE B C 1
ATOM 1389 O O . PHE B 2 44 ? 7.983 -1.385 7.913 1.00 5.03 59 PHE B O 1
ATOM 1397 N N . GLN B 2 45 ? 9.016 0.584 8.095 1.00 6.57 60 GLN B N 1
ATOM 1398 C CA . GLN B 2 45 ? 8.060 1.232 7.207 1.00 9.71 60 GLN B CA 1
ATOM 1399 C C . GLN B 2 45 ? 8.043 0.605 5.786 1.00 9.05 60 GLN B C 1
ATOM 1400 O O . GLN B 2 45 ? 6.956 0.372 5.213 1.00 7.28 60 GLN B O 1
ATOM 1406 N N . ALA B 2 46 ? 9.218 0.347 5.204 1.00 8.02 61 ALA B N 1
ATOM 1407 C CA . ALA B 2 46 ? 9.288 -0.333 3.888 1.00 7.99 61 ALA B CA 1
ATOM 1408 C C . ALA B 2 46 ? 8.683 -1.737 3.967 1.00 7.50 61 ALA B C 1
ATOM 1409 O O . ALA B 2 46 ? 7.990 -2.172 3.050 1.00 7.86 61 ALA B O 1
ATOM 1411 N N . LEU B 2 47 ? 8.912 -2.425 5.085 1.00 6.53 62 LEU B N 1
ATOM 1412 C CA . LEU B 2 47 ? 8.398 -3.786 5.276 1.00 6.38 62 LEU B CA 1
ATOM 1413 C C . LEU B 2 47 ? 6.858 -3.773 5.331 1.00 8.54 62 LEU B C 1
ATOM 1414 O O . LEU B 2 47 ? 6.207 -4.638 4.734 1.00 8.36 62 LEU B O 1
ATOM 1419 N N . CYS B 2 48 ? 6.298 -2.781 6.030 1.00 5.34 63 CYS B N 1
ATOM 1420 C CA . CYS B 2 48 ? 4.835 -2.644 6.159 1.00 5.98 63 CYS B CA 1
ATOM 1421 C C . CYS B 2 48 ? 4.198 -2.425 4.789 1.00 7.51 63 CYS B C 1
ATOM 1422 O O . CYS B 2 48 ? 3.092 -2.911 4.535 1.00 9.24 63 CYS B O 1
ATOM 1425 N N . VAL B 2 49 ? 4.888 -1.698 3.921 1.00 4.83 64 VAL B N 1
ATOM 1426 C CA . VAL B 2 49 ? 4.423 -1.490 2.536 1.00 7.44 64 VAL B CA 1
ATOM 1427 C C . VAL B 2 49 ? 4.470 -2.748 1.677 1.00 9.89 64 VAL B C 1
ATOM 1428 O O . VAL B 2 49 ? 3.526 -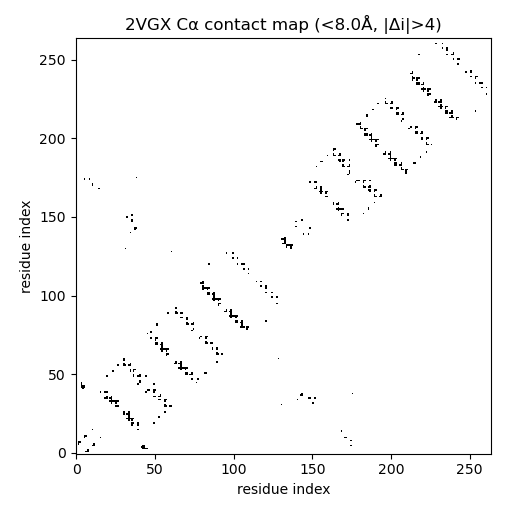3.020 0.869 1.00 8.76 64 VAL B O 1
ATOM 1432 N N . LEU B 2 50 ? 5.560 -3.508 1.849 1.00 7.88 65 LEU B N 1
ATOM 1433 C CA . LEU B 2 50 ? 5.781 -4.745 1.098 1.00 7.66 65 LEU B CA 1
ATOM 1434 C C . LEU B 2 50 ? 4.852 -5.867 1.510 1.00 8.00 65 LEU B C 1
ATOM 1435 O O . LEU B 2 50 ? 4.437 -6.652 0.658 1.00 9.55 65 LEU B O 1
ATOM 1440 N N . ASP B 2 51 ? 4.548 -5.960 2.807 1.00 8.00 66 ASP B N 1
ATOM 1441 C CA . ASP B 2 51 ? 3.495 -6.854 3.272 1.00 9.08 66 ASP B CA 1
ATOM 1442 C C . ASP B 2 51 ? 2.672 -6.172 4.340 1.00 9.84 66 ASP B C 1
ATOM 1443 O O . ASP B 2 51 ? 3.041 -6.208 5.520 1.00 6.68 66 ASP B O 1
ATOM 1448 N N . HIS B 2 52 ? 1.536 -5.597 3.940 1.00 7.18 67 HIS B N 1
ATOM 1449 C CA . HIS B 2 52 ? 0.730 -4.875 4.903 1.00 8.83 67 HIS B CA 1
ATOM 1450 C C . HIS B 2 52 ? -0.256 -5.723 5.688 1.00 7.14 67 HIS B C 1
ATOM 1451 O O . HIS B 2 52 ? -1.121 -5.195 6.376 1.00 8.25 67 HIS B O 1
ATOM 1458 N N . TYR B 2 53 ? -0.094 -7.033 5.590 1.00 6.55 68 TYR B N 1
ATOM 1459 C CA . TYR B 2 53 ? -0.830 -7.967 6.423 1.00 8.37 68 TYR B CA 1
ATOM 1460 C C . TYR B 2 53 ? 0.026 -8.679 7.492 1.00 8.53 68 TYR B C 1
ATOM 1461 O O . TYR B 2 53 ? -0.492 -9.519 8.248 1.00 9.01 68 TYR B O 1
ATOM 1470 N N . ASP B 2 54 ? 1.308 -8.350 7.571 1.00 6.21 69 ASP B N 1
ATOM 1471 C CA . ASP B 2 54 ? 2.211 -9.012 8.524 1.00 7.94 69 ASP B CA 1
ATOM 1472 C C . ASP B 2 54 ? 2.293 -8.189 9.819 1.00 7.50 69 ASP B C 1
ATOM 1473 O O . ASP B 2 54 ? 2.965 -7.159 9.852 1.00 7.65 69 ASP B O 1
ATOM 1478 N N . SER B 2 55 ? 1.634 -8.676 10.889 1.00 5.67 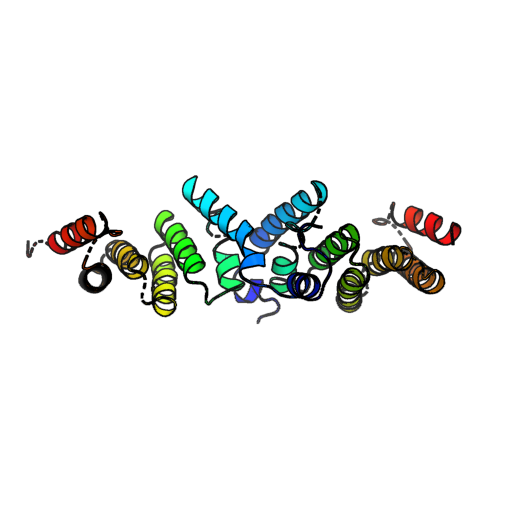70 SER B N 1
ATOM 1479 C CA . SER B 2 55 ? 1.561 -7.938 12.164 1.00 6.21 70 SER B CA 1
ATOM 1480 C C . SER B 2 55 ? 2.951 -7.631 12.769 1.00 6.22 70 SER B C 1
ATOM 1481 O O . SER B 2 55 ? 3.106 -6.627 13.480 1.00 7.02 70 SER B O 1
ATOM 1484 N N . ARG B 2 56 ? 3.950 -8.491 12.511 1.00 6.52 71 ARG B N 1
ATOM 1485 C CA . ARG B 2 56 ? 5.319 -8.301 13.016 1.00 8.48 71 ARG B CA 1
ATOM 1486 C C . ARG B 2 56 ? 5.901 -6.953 12.618 1.00 6.87 71 ARG B C 1
ATOM 1487 O O . ARG B 2 56 ? 6.592 -6.303 13.406 1.00 5.84 71 ARG B O 1
ATOM 1495 N N . PHE B 2 57 ? 5.599 -6.534 11.394 1.00 6.34 72 PHE B N 1
ATOM 1496 C CA . PHE B 2 57 ? 6.101 -5.253 10.852 1.00 5.91 72 PHE B CA 1
ATOM 1497 C C . PHE B 2 57 ? 5.462 -4.041 11.496 1.00 6.39 72 PHE B C 1
ATOM 1498 O O . PHE B 2 57 ? 6.155 -3.012 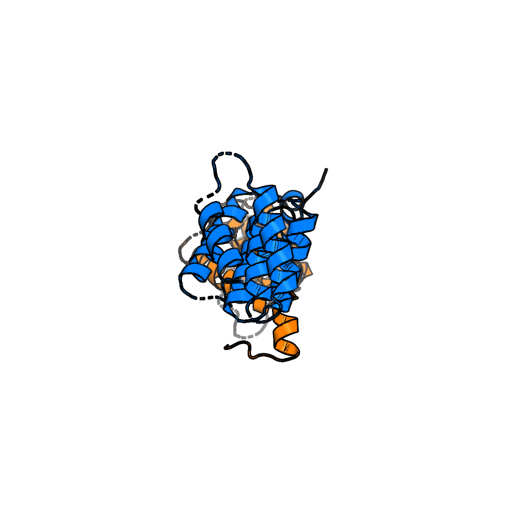11.670 1.00 5.07 72 PHE B O 1
ATOM 1506 N N . PHE B 2 58 ? 4.160 -4.144 11.830 1.00 3.74 73 PHE B N 1
ATOM 1507 C CA . PHE B 2 58 ? 3.444 -3.019 12.497 1.00 5.73 73 PHE B CA 1
ATOM 1508 C C . PHE B 2 58 ? 3.813 -2.918 13.947 1.00 5.84 73 PHE B C 1
ATOM 1509 O O . PHE B 2 58 ? 3.810 -1.808 14.505 1.00 5.59 73 PHE B O 1
ATOM 1517 N N . LEU B 2 59 ? 4.149 -4.063 14.551 1.00 4.53 74 LEU B N 1
ATOM 1518 C CA . LEU B 2 59 ? 4.694 -4.028 15.913 1.00 6.32 74 LEU B CA 1
ATOM 1519 C C . LEU B 2 59 ? 6.040 -3.275 15.911 1.00 6.10 74 LEU B C 1
ATOM 1520 O O . LEU B 2 59 ? 6.269 -2.402 16.746 1.00 8.38 74 LEU B O 1
ATOM 1525 N N . GLY B 2 60 ? 6.920 -3.583 14.961 1.00 8.14 75 GLY B N 1
ATOM 1526 C CA . GLY B 2 60 ? 8.226 -2.936 14.927 1.00 7.45 75 GLY B CA 1
ATOM 1527 C C . GLY B 2 60 ? 8.099 -1.458 14.597 1.00 8.58 75 GLY B C 1
ATOM 1528 O O . GLY B 2 60 ? 8.829 -0.604 15.155 1.00 10.18 75 GLY B O 1
ATOM 1529 N N . LEU B 2 61 ? 7.185 -1.133 13.679 1.00 8.82 76 LEU B N 1
ATOM 1530 C CA . LEU B 2 61 ? 6.996 0.271 13.264 1.00 8.51 76 LEU B CA 1
ATOM 1531 C C . LEU B 2 61 ? 6.449 1.080 14.426 1.00 8.50 76 LEU B C 1
ATOM 1532 O O . LEU B 2 61 ? 6.870 2.247 14.678 1.00 7.90 76 LEU B O 1
ATOM 1537 N N . GLY B 2 62 ? 5.482 0.481 15.121 1.00 8.33 77 GLY B N 1
ATOM 1538 C CA . GLY B 2 62 ? 4.880 1.119 16.310 1.00 9.66 77 GLY B CA 1
ATOM 1539 C C . GLY B 2 62 ? 5.911 1.374 17.400 1.00 8.91 77 GLY B C 1
ATOM 1540 O O . GLY B 2 62 ? 5.962 2.473 17.972 1.00 7.66 77 GLY B O 1
ATOM 1541 N N . ALA B 2 63 ? 6.707 0.352 17.677 1.00 10.43 78 ALA B N 1
ATOM 1542 C CA . ALA B 2 63 ? 7.761 0.398 18.706 1.00 10.89 78 ALA B CA 1
ATOM 1543 C C . ALA B 2 63 ? 8.816 1.482 18.422 1.00 10.95 78 ALA B C 1
ATOM 1544 O O . ALA B 2 63 ? 9.243 2.200 19.340 1.00 8.25 78 ALA B O 1
ATOM 1546 N N . CYS B 2 64 ? 9.220 1.621 17.158 1.00 7.14 79 CYS B N 1
ATOM 1547 C CA . CYS B 2 64 ? 10.163 2.684 16.786 1.00 7.94 79 CYS B CA 1
ATOM 1548 C C . CYS B 2 64 ? 9.540 4.036 16.979 1.00 10.09 79 CYS B C 1
ATOM 1549 O O . CYS B 2 64 ? 10.186 4.959 17.494 1.00 10.29 79 CYS B O 1
ATOM 1552 N N . ARG B 2 65 ? 8.268 4.188 16.584 1.00 8.92 80 ARG B N 1
ATOM 1553 C CA . ARG B 2 65 ? 7.604 5.476 16.741 1.00 9.84 80 ARG B CA 1
ATOM 1554 C C . ARG B 2 65 ? 7.455 5.810 18.221 1.00 11.29 80 ARG B C 1
ATOM 1555 O O . ARG B 2 65 ? 7.688 6.961 18.625 1.00 11.63 80 ARG B O 1
ATOM 1563 N N . GLN B 2 66 ? 7.058 4.819 19.023 1.00 10.20 81 GLN B N 1
ATOM 1564 C CA . GLN B 2 66 ? 6.901 5.019 20.476 1.00 12.43 81 GLN B CA 1
ATOM 1565 C C . GLN B 2 66 ? 8.248 5.451 21.081 1.00 13.92 81 GLN B C 1
ATOM 1566 O O . GLN B 2 66 ? 8.301 6.424 21.864 1.00 15.54 81 GLN B O 1
ATOM 1572 N N . ALA B 2 67 ? 9.321 4.746 20.714 1.00 13.78 82 ALA B N 1
ATOM 1573 C CA . ALA B 2 67 ? 10.653 5.044 21.248 1.00 15.96 82 ALA B CA 1
ATOM 1574 C C . ALA B 2 67 ? 11.151 6.458 20.891 1.00 18.36 82 ALA B C 1
ATOM 1575 O O . ALA B 2 67 ? 11.969 7.036 21.629 1.00 18.72 82 ALA B O 1
ATOM 1577 N N . MET B 2 68 ? 10.623 7.018 19.796 1.00 17.08 83 MET B N 1
ATOM 1578 C CA . MET B 2 68 ? 10.948 8.372 19.350 1.00 19.42 83 MET B CA 1
ATOM 1579 C C . MET B 2 68 ? 9.945 9.436 19.807 1.00 19.53 83 MET B C 1
ATOM 1580 O O . MET B 2 68 ? 9.984 10.578 19.326 1.00 22.15 83 MET B O 1
ATOM 1585 N N . GLY B 2 69 ? 9.027 9.068 20.699 1.00 18.02 84 GLY B N 1
ATOM 1586 C CA . GLY B 2 69 ? 8.040 10.001 21.229 1.00 18.93 84 GLY B CA 1
ATOM 1587 C C . GLY B 2 69 ? 6.958 10.382 20.251 1.00 19.07 84 GLY B C 1
ATOM 1588 O O . GLY B 2 69 ? 6.264 11.372 20.439 1.00 17.35 84 GLY B O 1
ATOM 1589 N N . GLN B 2 70 ? 6.807 9.594 19.189 1.00 17.05 85 GLN B N 1
ATOM 1590 C CA . GLN B 2 70 ? 5.771 9.855 18.220 1.00 17.71 85 GLN B CA 1
ATOM 1591 C C . GLN B 2 70 ? 4.534 9.042 18.582 1.00 17.66 85 GLN B C 1
ATOM 1592 O O . GLN B 2 70 ? 4.281 7.981 17.981 1.00 12.09 85 GLN B O 1
ATOM 1598 N N . TYR B 2 71 ? 3.761 9.558 19.538 1.00 16.41 86 TYR B N 1
ATOM 1599 C CA . TYR B 2 71 ? 2.727 8.758 20.194 1.00 17.17 86 TYR B CA 1
ATOM 1600 C C . TYR B 2 71 ? 1.484 8.497 19.356 1.00 16.49 86 TYR B C 1
ATOM 1601 O O . TYR B 2 71 ? 0.981 7.382 19.379 1.00 17.07 86 TYR B O 1
ATOM 1610 N N . ASP B 2 72 ? 1.022 9.493 18.608 1.00 15.61 87 ASP B N 1
ATOM 1611 C CA . ASP B 2 72 ? -0.118 9.343 17.741 1.00 16.61 87 ASP B CA 1
ATOM 1612 C C . ASP B 2 72 ? 0.198 8.381 16.595 1.00 15.83 87 ASP B C 1
ATOM 1613 O O . ASP B 2 72 ? -0.636 7.532 16.243 1.00 11.55 87 ASP B O 1
ATOM 1618 N N . LEU B 2 73 ? 1.374 8.561 15.985 1.00 11.06 88 LEU B N 1
ATOM 1619 C CA . LEU B 2 73 ? 1.800 7.699 14.875 1.00 11.89 88 LEU B CA 1
ATOM 1620 C C . LEU B 2 73 ? 1.991 6.246 15.365 1.00 10.86 88 LEU B C 1
ATOM 1621 O O . LEU B 2 73 ? 1.647 5.291 14.640 1.00 8.84 88 LEU B O 1
ATOM 1626 N N . ALA B 2 74 ? 2.506 6.074 16.594 1.00 5.70 89 ALA B N 1
ATOM 1627 C CA . ALA B 2 74 ? 2.690 4.722 17.122 1.00 8.09 89 ALA B CA 1
ATOM 1628 C C . ALA B 2 74 ? 1.314 4.052 17.243 1.00 8.35 89 ALA B C 1
ATOM 1629 O O . ALA B 2 74 ? 1.172 2.876 16.909 1.00 7.64 89 ALA B O 1
ATOM 1631 N N . ILE B 2 75 ? 0.319 4.798 17.734 1.00 10.19 90 ILE B N 1
ATOM 1632 C CA . ILE B 2 75 ? -1.029 4.256 17.956 1.00 8.94 90 ILE B CA 1
ATOM 1633 C C . ILE B 2 75 ? -1.669 3.832 16.618 1.00 8.73 90 ILE B C 1
ATOM 1634 O O . ILE B 2 75 ? -2.349 2.814 16.571 1.00 8.46 90 ILE B O 1
ATOM 1639 N N . HIS B 2 76 ? -1.447 4.597 15.553 1.00 5.48 91 HIS B N 1
ATOM 1640 C CA . HIS B 2 76 ? -1.945 4.171 14.227 1.00 7.71 91 HIS B CA 1
ATOM 1641 C C . HIS B 2 76 ? -1.418 2.775 13.891 1.00 7.24 91 HIS B C 1
ATOM 1642 O O . HIS B 2 76 ? -2.171 1.937 13.418 1.00 6.59 91 HIS B O 1
ATOM 1649 N N . SER B 2 77 ? -0.122 2.556 14.129 1.00 4.42 92 SER B N 1
ATOM 1650 C CA . SER B 2 77 ? 0.517 1.300 13.747 1.00 5.51 92 SER B CA 1
ATOM 1651 C C . SER B 2 77 ? 0.052 0.151 14.643 1.00 6.13 92 SER B C 1
ATOM 1652 O O . SER B 2 77 ? -0.215 -0.977 14.165 1.00 5.95 92 SER B O 1
ATOM 1655 N N . TYR B 2 78 ? -0.061 0.419 15.936 1.00 3.32 93 TYR B N 1
ATOM 1656 C CA . TYR B 2 78 ? -0.418 -0.655 16.868 1.00 4.60 93 TYR B CA 1
ATOM 1657 C C . TYR B 2 78 ? -1.878 -1.071 16.687 1.00 3.47 93 TYR B C 1
ATOM 1658 O O . TYR B 2 78 ? -2.215 -2.266 16.773 1.00 5.65 93 TYR B O 1
ATOM 1667 N N . SER B 2 79 ? -2.757 -0.102 16.441 1.00 4.75 94 SER B N 1
ATOM 1668 C CA . SER B 2 79 ? -4.179 -0.397 16.237 1.00 5.82 94 SER B CA 1
ATOM 1669 C C . SER B 2 79 ? -4.379 -1.191 14.947 1.00 7.15 94 SER B C 1
ATOM 1670 O O . SER B 2 79 ? -5.168 -2.129 14.913 1.00 5.87 94 SER B O 1
ATOM 1673 N N . TYR B 2 80 ? -3.652 -0.834 13.892 1.00 5.51 95 TYR B N 1
ATOM 1674 C CA . TYR B 2 80 ? -3.717 -1.624 12.647 1.00 5.97 95 TYR B CA 1
ATOM 1675 C C . TYR B 2 80 ? -3.177 -3.047 12.884 1.00 8.13 95 TYR B C 1
ATOM 1676 O O . TYR B 2 80 ? -3.753 -4.052 12.368 1.00 7.39 95 TYR B O 1
ATOM 1685 N N . GLY B 2 81 ? -2.095 -3.134 13.662 1.00 6.88 96 GLY B N 1
ATOM 1686 C CA . GLY B 2 81 ? -1.538 -4.418 14.088 1.00 5.87 96 GLY B CA 1
ATOM 1687 C C . GLY B 2 81 ? -2.564 -5.324 14.777 1.00 7.50 96 GLY B C 1
ATOM 1688 O O . GLY B 2 81 ? -2.635 -6.546 14.487 1.00 6.67 96 GLY B O 1
ATOM 1689 N N . ALA B 2 82 ? -3.355 -4.758 15.694 1.00 6.00 97 ALA B N 1
ATOM 1690 C CA . ALA B 2 82 ? -4.435 -5.497 16.367 1.00 7.39 97 ALA B CA 1
ATOM 1691 C C . ALA B 2 82 ? -5.524 -5.990 15.418 1.00 7.71 97 ALA B C 1
ATOM 1692 O O . ALA B 2 82 ? -6.132 -7.031 15.650 1.00 8.82 97 ALA B O 1
ATOM 1694 N N . VAL B 2 83 ? -5.796 -5.249 14.347 1.00 7.97 98 VAL B N 1
ATOM 1695 C CA . VAL B 2 83 ? -6.736 -5.776 13.338 1.00 8.83 98 VAL B CA 1
ATOM 1696 C C . VAL B 2 83 ? -6.155 -7.021 12.710 1.00 9.92 98 VAL B C 1
ATOM 1697 O O . VAL B 2 83 ? -6.898 -7.977 12.399 1.00 7.66 98 VAL B O 1
ATOM 1701 N N . MET B 2 84 ? -4.845 -7.022 12.503 1.00 9.41 99 MET B N 1
ATOM 1702 C CA . MET B 2 84 ? -4.176 -8.158 11.828 1.00 12.32 99 MET B CA 1
ATOM 1703 C C . MET B 2 84 ? -4.020 -9.362 12.769 1.00 14.96 99 MET B C 1
ATOM 1704 O O . MET B 2 84 ? -4.046 -10.511 12.331 1.00 13.48 99 MET B O 1
ATOM 1709 N N . ASP B 2 85 ? -3.866 -9.104 14.064 1.00 14.89 100 ASP B N 1
ATOM 1710 C CA . ASP B 2 85 ? -3.632 -10.202 15.011 1.00 18.04 100 ASP B CA 1
ATOM 1711 C C . ASP B 2 85 ? -4.242 -9.811 16.335 1.00 16.17 100 ASP B C 1
ATOM 1712 O O . ASP B 2 85 ? -3.582 -9.263 17.201 1.00 14.27 100 ASP B O 1
ATOM 1717 N N . ILE B 2 86 ? -5.522 -10.089 16.474 1.00 14.53 101 ILE B N 1
ATOM 1718 C CA . ILE B 2 86 ? -6.284 -9.619 17.639 1.00 16.16 101 ILE B CA 1
ATOM 1719 C C . ILE B 2 86 ? -5.909 -10.355 18.933 1.00 17.96 101 ILE B C 1
ATOM 1720 O O . ILE B 2 86 ? -6.229 -9.879 20.023 1.00 17.70 101 ILE B O 1
ATOM 1736 N N . GLU B 2 88 ? -2.743 -10.856 19.874 1.00 13.23 103 GLU B N 1
ATOM 1737 C CA . GLU B 2 88 ? -1.395 -10.427 20.288 1.00 10.79 103 GLU B CA 1
ATOM 1738 C C . GLU B 2 88 ? -1.565 -9.369 21.354 1.00 10.98 103 GLU B C 1
ATOM 1739 O O . GLU B 2 88 ? -1.977 -8.250 21.038 1.00 11.29 103 GLU B O 1
ATOM 1745 N N . PRO B 2 89 ? -1.252 -9.685 22.635 1.00 10.41 104 PRO B N 1
ATOM 1746 C CA . PRO B 2 89 ? -1.533 -8.618 23.612 1.00 10.02 104 PRO B CA 1
ATOM 1747 C C . PRO B 2 89 ? -0.583 -7.391 23.523 1.00 8.74 104 PRO B C 1
ATOM 1748 O O . PRO B 2 89 ? -0.869 -6.332 24.094 1.00 11.25 104 PRO B O 1
ATOM 1752 N N . ARG B 2 90 ? 0.543 -7.511 22.846 1.00 11.01 105 ARG B N 1
ATOM 1753 C CA . ARG B 2 90 ? 1.469 -6.366 22.824 1.00 10.86 105 ARG B CA 1
ATOM 1754 C C . ARG B 2 90 ? 0.855 -5.148 22.146 1.00 10.01 105 ARG B C 1
ATOM 1755 O O . ARG B 2 90 ? 1.181 -3.988 22.484 1.00 11.17 105 ARG B O 1
ATOM 1763 N N . PHE B 2 91 ? -0.084 -5.377 21.220 1.00 10.15 106 PHE B N 1
ATOM 1764 C CA . PHE B 2 91 ? -0.683 -4.229 20.534 1.00 9.38 106 PHE B CA 1
ATOM 1765 C C . PHE B 2 91 ? -1.511 -3.340 21.472 1.00 10.62 106 PHE B C 1
ATOM 1766 O O . PHE B 2 91 ? -1.231 -2.150 21.558 1.00 10.85 106 PHE B O 1
ATOM 1774 N N . PRO B 2 92 ? -2.554 -3.892 22.139 1.00 10.90 107 PRO B N 1
ATOM 1775 C CA . PRO B 2 92 ? -3.291 -3.048 23.107 1.00 10.96 107 PRO B CA 1
ATOM 1776 C C . PRO B 2 92 ? -2.422 -2.534 24.276 1.00 10.58 107 PRO B C 1
ATOM 1777 O O . PRO B 2 92 ? -2.656 -1.432 24.743 1.00 11.68 107 PRO B O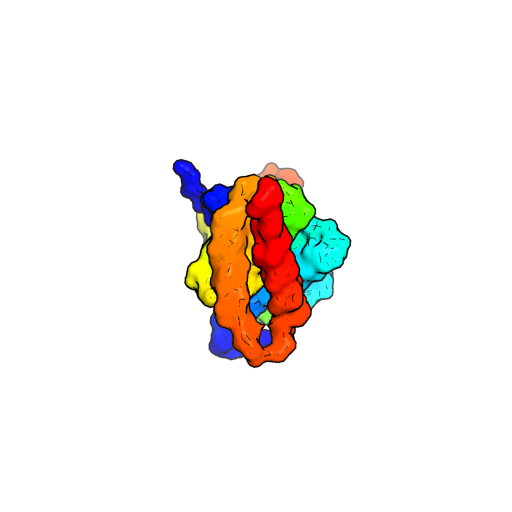 1
ATOM 1781 N N . PHE B 2 93 ? -1.441 -3.308 24.703 1.00 9.52 108 PHE B N 1
ATOM 1782 C CA . PHE B 2 93 ? -0.539 -2.887 25.796 1.00 11.40 108 PHE B CA 1
ATOM 1783 C C . PHE B 2 93 ? 0.288 -1.655 25.405 1.00 12.53 108 PHE B C 1
ATOM 1784 O O . PHE B 2 93 ? 0.263 -0.614 26.106 1.00 12.37 108 PHE B O 1
ATOM 1792 N N . HIS B 2 94 ? 1.010 -1.743 24.286 1.00 10.85 109 HIS B N 1
ATOM 1793 C CA . HIS B 2 94 ? 1.823 -0.591 23.857 1.00 11.56 109 HIS B CA 1
ATOM 1794 C C . HIS B 2 94 ? 0.996 0.622 23.478 1.00 11.50 109 HIS B C 1
ATOM 1795 O O . HIS B 2 94 ? 1.377 1.743 23.805 1.00 12.78 109 HIS B O 1
ATOM 1802 N N . ALA B 2 95 ? -0.157 0.417 22.837 1.00 9.01 110 ALA B N 1
ATOM 1803 C CA . ALA B 2 95 ? -1.061 1.533 22.577 1.00 9.67 110 ALA B CA 1
ATOM 1804 C C . ALA B 2 95 ? -1.528 2.191 23.891 1.00 11.45 110 ALA B C 1
ATOM 1805 O O . ALA B 2 95 ? -1.618 3.413 23.952 1.00 13.35 110 ALA B O 1
ATOM 1807 N N . ALA B 2 96 ? -1.862 1.386 24.903 1.00 10.99 111 ALA B N 1
ATOM 1808 C CA . ALA B 2 96 ? -2.236 1.937 26.223 1.00 12.02 111 ALA B CA 1
ATOM 1809 C C . ALA B 2 96 ? -1.123 2.849 26.744 1.00 12.40 111 ALA B C 1
ATOM 1810 O O . ALA B 2 96 ? -1.391 3.918 27.277 1.00 16.20 111 ALA B O 1
ATOM 1812 N N . GLU B 2 97 ? 0.127 2.425 26.567 1.00 14.44 112 GLU B N 1
ATOM 1813 C CA . GLU B 2 97 ? 1.291 3.192 27.013 1.00 16.91 112 GLU B CA 1
ATOM 1814 C C . GLU B 2 97 ? 1.375 4.537 26.318 1.00 15.94 112 GLU B C 1
ATOM 1815 O O . GLU B 2 97 ? 1.637 5.555 26.955 1.00 14.02 112 GLU B O 1
ATOM 1821 N N . CYS B 2 98 ? 1.167 4.556 24.998 1.00 13.88 113 CYS B N 1
ATOM 1822 C CA . CYS B 2 98 ? 1.144 5.815 24.239 1.00 13.76 113 CYS B CA 1
ATOM 1823 C C . CYS B 2 98 ? -0.070 6.697 24.600 1.00 14.51 113 CYS B C 1
ATOM 1824 O O . CYS B 2 98 ? 0.044 7.932 24.650 1.00 14.70 113 CYS B O 1
ATOM 1827 N N . LEU B 2 99 ? -1.231 6.071 24.817 1.00 13.98 114 LEU B N 1
ATOM 1828 C CA . LEU B 2 99 ? -2.450 6.799 25.202 1.00 13.69 114 LEU B CA 1
ATOM 1829 C C . LEU B 2 99 ? -2.314 7.586 26.522 1.00 14.46 114 LEU B C 1
ATOM 1830 O O . LEU B 2 99 ? -2.881 8.676 26.688 1.00 16.79 114 LEU B O 1
ATOM 1835 N N . LEU B 2 100 ? -1.575 7.017 27.449 1.00 15.10 115 LEU B N 1
ATOM 1836 C CA . LEU B 2 100 ? -1.285 7.683 28.709 1.00 19.22 115 LEU B CA 1
ATOM 1837 C C . LEU B 2 100 ? -0.456 8.952 28.514 1.00 21.71 115 LEU B C 1
ATOM 1838 O O . LEU B 2 100 ? -0.623 9.940 29.242 1.00 22.07 115 LEU B O 1
ATOM 1843 N N . GLN B 2 101 ? 0.426 8.940 27.513 1.00 22.01 116 GLN B N 1
ATOM 1844 C CA . GLN B 2 101 ? 1.229 10.119 27.198 1.00 21.96 116 GLN B CA 1
ATOM 1845 C C . GLN B 2 101 ? 0.367 11.224 26.602 1.00 24.01 116 GLN B C 1
ATOM 1846 O O . GLN B 2 101 ? 0.692 12.420 26.705 1.00 24.31 116 GLN B O 1
ATOM 1863 N N . GLY B 2 103 ? -2.580 11.870 27.631 1.00 20.81 118 GLY B N 1
ATOM 1864 C CA . GLY B 2 103 ? -3.598 12.181 28.645 1.00 22.17 118 GLY B CA 1
ATOM 1865 C C . GLY B 2 103 ? -4.946 11.453 28.522 1.00 24.79 118 GLY B C 1
ATOM 1866 O O . GLY B 2 103 ? -5.961 11.900 29.106 1.00 22.79 118 GLY B O 1
ATOM 1867 N N . GLU B 2 104 ? -4.966 10.327 27.791 1.00 23.30 119 GLU B N 1
ATOM 1868 C CA . GLU B 2 104 ? -6.216 9.609 27.487 1.00 24.09 119 GLU B CA 1
ATOM 1869 C C . GLU B 2 104 ? -6.360 8.374 28.352 1.00 23.07 119 GLU B C 1
ATOM 1870 O O . GLU B 2 104 ? -6.127 7.248 27.910 1.00 21.20 119 GLU B O 1
ATOM 1876 N N . LEU B 2 105 ? -6.750 8.617 29.607 1.00 21.29 120 LEU B N 1
ATOM 1877 C CA . LEU B 2 105 ? -6.787 7.605 30.668 1.00 22.30 120 LEU B CA 1
ATOM 1878 C C . LEU B 2 105 ? -7.798 6.464 30.491 1.00 18.66 120 LEU B C 1
ATOM 1879 O O . LEU B 2 105 ? -7.470 5.298 30.719 1.00 18.19 120 LEU B O 1
ATOM 1884 N N . ALA B 2 106 ? -9.027 6.824 30.146 1.00 17.34 121 ALA B N 1
ATOM 1885 C CA . ALA B 2 106 ? -10.123 5.866 29.905 1.00 15.72 121 ALA B CA 1
ATOM 1886 C C . ALA B 2 106 ? -9.766 4.969 28.713 1.00 15.41 121 ALA B C 1
ATOM 1887 O O . ALA B 2 106 ? -9.969 3.744 28.743 1.00 14.18 121 ALA B O 1
ATOM 1889 N N . GLU B 2 107 ? -9.214 5.596 27.674 1.00 14.82 122 GLU B N 1
ATOM 1890 C CA . GLU B 2 107 ? -8.797 4.878 26.461 1.00 14.64 122 GLU B CA 1
ATOM 1891 C C . GLU B 2 107 ? -7.670 3.894 26.788 1.00 15.06 122 GLU B C 1
ATOM 1892 O O . GLU B 2 107 ? -7.687 2.731 26.361 1.00 12.60 122 GLU B O 1
ATOM 1898 N N . ALA B 2 108 ? -6.674 4.355 27.551 1.00 14.93 123 ALA B N 1
ATOM 1899 C CA . ALA B 2 108 ? -5.593 3.495 28.026 1.00 13.04 123 ALA B CA 1
ATOM 1900 C C . ALA B 2 108 ? -6.127 2.343 28.861 1.00 13.33 123 ALA B C 1
ATOM 1901 O O . ALA B 2 108 ? -5.657 1.241 28.751 1.00 13.54 123 ALA B O 1
ATOM 1903 N N . GLU B 2 109 ? -7.085 2.623 29.722 1.00 14.00 124 GLU B N 1
ATOM 1904 C CA . GLU B 2 109 ? -7.670 1.580 30.567 1.00 16.01 124 GLU B CA 1
ATOM 1905 C C . GLU B 2 109 ? -8.398 0.486 29.737 1.00 14.77 124 GLU B C 1
ATOM 1906 O O . GLU B 2 109 ? -8.242 -0.713 30.001 1.00 13.16 124 GLU B O 1
ATOM 1912 N N . SER B 2 110 ? -9.194 0.891 28.753 1.00 13.62 125 SER B N 1
ATOM 1913 C CA . SER B 2 110 ? -9.824 -0.121 27.856 1.00 14.46 125 SER B CA 1
ATOM 1914 C C . SER B 2 110 ? -8.777 -1.006 27.161 1.00 11.19 125 SER B C 1
ATOM 1915 O O . SER B 2 110 ? -8.972 -2.209 27.043 1.00 13.01 125 SER B O 1
ATOM 1918 N N . GLY B 2 111 ? -7.665 -0.414 26.722 1.00 11.79 126 GLY B N 1
ATOM 1919 C CA . GLY B 2 111 ? -6.562 -1.163 26.098 1.00 10.56 126 GLY B CA 1
ATOM 1920 C C . GLY B 2 111 ? -5.934 -2.175 27.053 1.00 11.34 126 GLY B C 1
ATOM 1921 O O . GLY B 2 111 ? -5.712 -3.323 26.695 1.00 7.98 126 GLY B O 1
ATOM 1922 N N . LEU B 2 112 ? -5.664 -1.743 28.285 1.00 10.17 127 LEU B N 1
ATOM 1923 C CA . LEU B 2 112 ? -5.143 -2.654 29.330 1.00 11.57 127 LEU B CA 1
ATOM 1924 C C . LEU B 2 112 ? -6.082 -3.784 29.706 1.00 9.39 127 LEU B C 1
ATOM 1925 O O . LEU B 2 112 ? -5.617 -4.912 29.874 1.00 12.17 127 LEU B O 1
ATOM 1930 N N . PHE B 2 113 ? -7.386 -3.523 29.820 1.00 10.78 128 PHE B N 1
ATOM 1931 C CA . PHE B 2 113 ? -8.332 -4.663 30.042 1.00 13.17 128 PHE B CA 1
ATOM 1932 C C . PHE B 2 113 ? -8.313 -5.720 28.945 1.00 11.86 128 PHE B C 1
ATOM 1933 O O . PHE B 2 113 ? -8.445 -6.902 29.215 1.00 12.60 128 PHE B O 1
ATOM 1941 N N . LEU B 2 114 ? -8.173 -5.286 27.703 1.00 11.92 129 LEU B N 1
ATOM 1942 C CA . LEU B 2 114 ? -8.053 -6.227 26.588 1.00 11.73 129 LEU B CA 1
ATOM 1943 C C . LEU B 2 114 ? -6.752 -7.001 26.679 1.00 12.21 129 LEU B C 1
ATOM 1944 O O . LEU B 2 114 ? -6.754 -8.210 26.497 1.00 15.79 129 LEU B O 1
ATOM 1949 N N . ALA B 2 115 ? -5.636 -6.325 26.956 1.00 12.84 130 ALA B N 1
ATOM 1950 C CA . ALA B 2 115 ? -4.364 -7.037 27.144 1.00 13.43 130 ALA B CA 1
ATOM 1951 C C . ALA B 2 115 ? -4.506 -8.081 28.240 1.00 15.88 130 ALA B C 1
ATOM 1952 O O . ALA B 2 115 ? -4.049 -9.204 28.076 1.00 15.38 130 ALA B O 1
ATOM 1954 N N . GLN B 2 116 ? -5.144 -7.701 29.350 1.00 15.65 131 GLN B N 1
ATOM 1955 C CA . GLN B 2 116 ? -5.349 -8.599 30.502 1.00 17.78 131 GLN B CA 1
ATOM 1956 C C . GLN B 2 116 ? -6.132 -9.887 30.112 1.00 18.69 131 GLN B C 1
ATOM 1957 O O . GLN B 2 116 ? -5.742 -10.998 30.463 1.00 17.56 131 GLN B O 1
ATOM 1963 N N . GLU B 2 117 ? -7.217 -9.708 29.363 1.00 20.73 132 GLU B N 1
ATOM 1964 C CA . GLU B 2 117 ? -8.035 -10.792 28.849 1.00 25.18 132 GLU B CA 1
ATOM 1965 C C . GLU B 2 117 ? -7.181 -11.730 27.973 1.00 24.07 132 GLU B C 1
ATOM 1966 O O . GLU B 2 117 ? -7.201 -12.939 28.175 1.00 21.21 132 GLU B O 1
ATOM 1972 N N . LEU B 2 118 ? -6.413 -11.155 27.045 1.00 22.71 133 LEU B N 1
ATOM 1973 C CA . LEU B 2 118 ? -5.546 -11.926 26.132 1.00 23.55 133 LEU B CA 1
ATOM 1974 C C . LEU B 2 118 ? -4.467 -12.780 26.810 1.00 26.65 133 LEU B C 1
ATOM 1975 O O . LEU B 2 118 ? -4.108 -13.838 26.298 1.00 28.12 133 LEU B O 1
ATOM 1980 N N . ILE B 2 119 ? -3.979 -12.348 27.970 1.00 26.88 134 ILE B N 1
ATOM 1981 C CA . ILE B 2 119 ? -2.832 -13.007 28.591 1.00 28.04 134 ILE B CA 1
ATOM 1982 C C . ILE B 2 119 ? -3.170 -13.940 29.769 1.00 28.41 134 ILE B C 1
ATOM 1983 O O . ILE B 2 119 ? -2.273 -14.579 30.324 1.00 26.51 134 ILE B O 1
ATOM 1988 N N . ALA B 2 120 ? -4.446 -13.990 30.149 1.00 28.18 135 ALA B N 1
ATOM 1989 C CA . ALA B 2 120 ? -4.934 -14.883 31.201 1.00 28.79 135 ALA B CA 1
ATOM 1990 C C . ALA B 2 120 ? -4.367 -16.293 31.052 1.00 29.20 135 ALA B C 1
ATOM 1991 O O . ALA B 2 120 ? -4.548 -16.932 30.007 1.00 29.72 135 ALA B O 1
ATOM 1993 N N . ASN B 2 121 ? -3.645 -16.749 32.079 1.00 27.76 136 ASN B N 1
ATOM 1994 C CA . ASN B 2 121 ? -3.212 -18.132 32.170 1.00 27.52 136 ASN B CA 1
ATOM 1995 C C . ASN B 2 121 ? -2.099 -18.549 31.201 1.00 26.60 136 ASN B C 1
ATOM 1996 O O . ASN B 2 121 ? -1.822 -19.748 31.074 1.00 25.24 136 ASN B O 1
ATOM 2012 N N . PRO B 2 123 ? 1.556 -18.778 30.687 1.00 25.52 138 PRO B N 1
ATOM 2013 C CA . PRO B 2 123 ? 2.821 -18.656 31.429 1.00 26.68 138 PRO B CA 1
ATOM 2014 C C . PRO B 2 123 ? 3.836 -17.726 30.753 1.00 27.37 138 PRO B C 1
ATOM 2015 O O . PRO B 2 123 ? 4.599 -17.065 31.441 1.00 27.92 138 PRO B O 1
ATOM 2019 N N . GLU B 2 124 ? 3.809 -17.673 29.422 1.00 26.65 139 GLU B N 1
ATOM 2020 C CA . GLU B 2 124 ? 4.657 -16.804 28.586 1.00 28.68 139 GLU B CA 1
ATOM 2021 C C . GLU B 2 124 ? 4.603 -15.327 29.002 1.00 25.38 139 GLU B C 1
ATOM 2022 O O . GLU B 2 124 ? 5.581 -14.592 28.855 1.00 25.23 139 GLU B O 1
ATOM 2028 N N . PHE B 2 125 ? 3.443 -14.907 29.497 1.00 22.45 140 PHE B N 1
ATOM 2029 C CA . PHE B 2 125 ? 3.158 -13.496 29.723 1.00 21.44 140 PHE B CA 1
ATOM 2030 C C . PHE B 2 125 ? 3.050 -13.087 31.193 1.00 20.31 140 PHE B C 1
ATOM 2031 O O . PHE B 2 125 ? 2.402 -12.086 31.518 1.00 17.17 140 PHE B O 1
ATOM 2050 N N . GLU B 2 127 ? 5.260 -11.861 33.346 1.00 25.08 142 GLU B N 1
ATOM 2051 C CA . GLU B 2 127 ? 5.835 -10.522 33.587 1.00 23.95 142 GLU B CA 1
ATOM 2052 C C . GLU B 2 127 ? 4.979 -9.388 33.015 1.00 20.70 142 GLU B C 1
ATOM 2053 O O . GLU B 2 127 ? 4.773 -8.365 33.663 1.00 17.53 142 GLU B O 1
ATOM 2059 N N . LEU B 2 128 ? 4.487 -9.556 31.795 1.00 16.64 143 LEU B N 1
ATOM 2060 C CA . LEU B 2 128 ? 3.556 -8.580 31.239 1.00 15.78 143 LEU B CA 1
ATOM 2061 C C . LEU B 2 128 ? 2.273 -8.468 32.049 1.00 13.22 143 LEU B C 1
ATOM 2062 O O . LEU B 2 128 ? 1.758 -7.396 32.245 1.00 13.36 143 LEU B O 1
ATOM 2067 N N . SER B 2 129 ? 1.744 -9.587 32.521 1.00 16.25 144 SER B N 1
ATOM 2068 C CA . SER B 2 129 ? 0.557 -9.586 33.376 1.00 17.13 144 SER B CA 1
ATOM 2069 C C . SER B 2 129 ? 0.792 -8.745 34.622 1.00 18.39 144 SER B C 1
ATOM 2070 O O . SER B 2 129 ? -0.084 -8.012 35.064 1.00 19.50 144 SER B O 1
ATOM 2073 N N . THR B 2 130 ? 1.994 -8.854 35.177 1.00 19.31 145 THR B N 1
ATOM 2074 C CA . THR B 2 130 ? 2.365 -8.098 36.386 1.00 19.53 145 THR B CA 1
ATOM 2075 C C . THR B 2 130 ? 2.343 -6.595 36.105 1.00 17.71 145 THR B C 1
ATOM 2076 O O . THR B 2 130 ? 1.802 -5.832 36.903 1.00 19.33 145 THR B O 1
ATOM 2080 N N . ARG B 2 131 ? 2.896 -6.169 34.964 1.00 18.31 146 ARG B N 1
ATOM 2081 C CA . ARG B 2 131 ? 2.899 -4.749 34.562 1.00 19.41 146 ARG B CA 1
ATOM 2082 C C . ARG B 2 131 ? 1.483 -4.225 34.309 1.00 17.80 146 ARG B C 1
ATOM 2083 O O . ARG B 2 131 ? 1.103 -3.110 34.756 1.00 15.81 146 ARG B O 1
ATOM 2091 N N . VAL B 2 132 ? 0.686 -5.024 33.595 1.00 13.91 147 VAL B N 1
ATOM 2092 C CA . VAL B 2 132 ? -0.685 -4.637 33.283 1.00 12.18 147 VAL B CA 1
ATOM 2093 C C . VAL B 2 132 ? -1.496 -4.366 34.556 1.00 13.21 147 VAL B C 1
ATOM 2094 O O . VAL B 2 132 ? -2.185 -3.368 34.635 1.00 12.31 147 VAL B O 1
ATOM 2098 N N . SER B 2 133 ? -1.425 -5.263 35.534 1.00 16.03 148 SER B N 1
ATOM 2099 C CA . SER B 2 133 ? -2.172 -5.088 36.785 1.00 17.21 148 SER B CA 1
ATOM 2100 C C . SER B 2 133 ? -1.715 -3.846 37.524 1.00 17.23 148 SER B C 1
ATOM 2101 O O . SER B 2 133 ? -2.519 -3.135 38.114 1.00 17.27 148 SER B O 1
ATOM 2104 N N . SER B 2 134 ? -0.419 -3.614 37.479 1.00 17.76 149 SER B N 1
ATOM 2105 C CA . SER B 2 134 ? 0.216 -2.484 38.136 1.00 21.23 149 SER B CA 1
ATOM 2106 C C . SER B 2 134 ? -0.299 -1.190 37.514 1.00 20.31 149 SER B C 1
ATOM 2107 O O . SER B 2 134 ? -0.714 -0.270 38.231 1.00 18.89 149 SER B O 1
ATOM 2110 N N . MET B 2 135 ? -0.298 -1.125 36.175 1.00 17.47 150 MET B N 1
ATOM 2111 C CA . MET B 2 135 ? -0.803 0.055 35.467 1.00 17.48 150 MET B CA 1
ATOM 2112 C C . MET B 2 135 ? -2.290 0.319 35.658 1.00 13.71 150 MET B C 1
ATOM 2113 O O . MET B 2 135 ? -2.688 1.450 35.763 1.00 13.46 150 MET B O 1
ATOM 2118 N N . LEU B 2 136 ? -3.112 -0.728 35.693 1.00 14.50 151 LEU B N 1
ATOM 2119 C CA . LEU B 2 136 ? -4.542 -0.590 35.909 1.00 14.68 151 LEU B CA 1
ATOM 2120 C C . LEU B 2 136 ? -4.839 -0.035 37.292 1.00 18.29 151 LEU B C 1
ATOM 2121 O O . LEU B 2 136 ? -5.727 0.804 37.467 1.00 16.42 151 LEU B O 1
ATOM 2126 N N . GLU B 2 137 ? -4.097 -0.528 38.269 1.00 19.39 152 GLU B N 1
ATOM 2127 C CA . GLU B 2 137 ? -4.232 -0.023 39.625 1.00 24.30 152 GLU B CA 1
ATOM 2128 C C . GLU B 2 137 ? -3.835 1.450 39.713 1.00 23.58 152 GLU B C 1
ATOM 2129 O O . GLU B 2 137 ? -4.546 2.244 40.323 1.00 24.61 152 GLU B O 1
ATOM 2135 N N . ALA B 2 138 ? -2.712 1.809 39.092 1.00 23.13 153 ALA B N 1
ATOM 2136 C CA . ALA B 2 138 ? -2.241 3.192 39.069 1.00 21.51 153 ALA B CA 1
ATOM 2137 C C . ALA B 2 138 ? -3.259 4.168 38.452 1.00 23.39 153 ALA B C 1
ATOM 2138 O O . ALA B 2 138 ? -3.506 5.250 39.003 1.00 19.17 153 ALA B O 1
ATOM 2140 N N . ILE B 2 139 ? -3.835 3.789 37.307 1.00 22.44 154 ILE B N 1
ATOM 2141 C CA . ILE B 2 139 ? -4.882 4.572 36.652 1.00 24.66 154 ILE B CA 1
ATOM 2142 C C . ILE B 2 139 ? -6.051 4.851 37.586 1.00 26.05 154 ILE B C 1
ATOM 2143 O O . ILE B 2 139 ? -6.464 5.999 37.727 1.00 25.79 154 ILE B O 1
ATOM 2159 N N . LEU B 2 141 ? -6.270 4.638 40.908 1.00 29.88 156 LEU B N 1
ATOM 2160 C CA . LEU B 2 141 ? -5.860 5.497 42.029 1.00 29.29 156 LEU B CA 1
ATOM 2161 C C . LEU B 2 141 ? -5.729 6.959 41.643 1.00 29.53 156 LEU B C 1
ATOM 2162 O O . LEU B 2 141 ? -6.143 7.838 42.397 1.00 27.77 156 LEU B O 1
ATOM 2189 N N . GLU B 2 144 ? -9.141 8.443 41.288 1.00 37.69 159 GLU B N 1
ATOM 2190 C CA . GLU B 2 144 ? -9.863 8.586 42.548 1.00 38.37 159 GLU B CA 1
ATOM 2191 C C . GLU B 2 144 ? -9.268 9.633 43.494 1.00 38.60 159 GLU B C 1
ATOM 2192 O O . GLU B 2 144 ? -9.966 10.137 44.376 1.00 39.98 159 GLU B O 1
ATOM 2198 N N . MET B 2 145 ? -7.996 9.966 43.298 1.00 37.66 160 MET B N 1
ATOM 2199 C CA . MET B 2 145 ? -7.281 10.928 44.141 1.00 39.23 160 MET B CA 1
ATOM 2200 C C . MET B 2 145 ? -8.030 12.259 44.263 1.00 39.99 160 MET B C 1
ATOM 2201 O O . MET B 2 145 ? -8.444 12.850 43.259 1.00 40.37 160 MET B O 1
#

Solvent-accessible surface area: 15125 Å² total

Sequence (264 aa):
GGGTIAMLNEISSDTLEQLYSLAFNQYQSGYEDAHVFQALCVLDHYDSRFFLGLGACRQAMGQYDLAIHSYSYGAVMDIEPRFPFHAAECLLQGELAEAESGLFLAQELIANPEFELSTRVSSMLEAIGPLGSGGGTIAMLNEISSDTLEQLYSLAFNQYQSGYEDAHVFQALCVLDHYDSRFFLGLGACRQAMGQYDLAIHSYSYGAVMDIEPRFPFHAAECLLQGELAEAESGLFLAQELIANPEFELSTRVSSMLEAILEM

CATH classification: 1.25.40.10